Protein AF-A0A8J8GP34-F1 (afdb_monomer)

Solvent-accessible surface area (backbone atoms only — not comparable to full-atom values): 16173 Å² total; per-residue (Å²): 132,83,57,72,67,58,55,50,53,51,52,53,50,53,50,52,52,52,51,52,52,54,48,51,52,52,51,54,62,68,70,48,76,83,76,73,73,74,77,84,69,81,81,50,76,65,55,52,53,48,43,36,65,75,44,50,48,54,51,52,49,52,53,48,53,50,50,50,52,52,51,51,50,49,51,50,50,52,52,49,55,50,51,52,49,57,50,52,53,51,50,52,52,52,50,48,58,50,47,53,52,51,51,51,50,51,51,52,52,51,53,49,49,52,51,51,50,52,49,50,54,49,37,56,72,72,65,63,65,83,82,46,70,68,59,54,52,52,54,50,52,54,50,54,51,49,55,50,50,56,48,54,53,50,54,53,49,52,53,51,50,53,53,51,55,59,57,65,73,49,85,80,76,84,75,78,76,82,73,90,72,79,87,85,75,84,92,76,82,82,74,76,73,80,75,76,56,60,70,60,57,50,49,54,50,41,61,71,59,56,69,79,78,68,80,86,84,73,91,75,92,81,86,79,88,80,88,87,80,82,90,85,88,86,87,75,91,78,92,82,82,89,88,80,89,88,88,80,91,87,88,79,91,83,136

pLDDT: mean 75.99, std 18.65, range [39.28, 98.12]

Mean predicted aligned error: 23.86 Å

Structure (mmCIF, N/CA/C/O backbone):
data_AF-A0A8J8GP34-F1
#
_entry.id   AF-A0A8J8GP34-F1
#
loop_
_atom_site.group_PDB
_atom_site.id
_atom_site.type_symbol
_atom_site.label_atom_id
_atom_site.label_alt_id
_atom_site.label_comp_id
_atom_site.label_asym_id
_atom_site.label_entity_id
_atom_site.label_seq_id
_atom_site.pdbx_PDB_ins_code
_atom_site.Cartn_x
_atom_site.Cartn_y
_atom_site.Cartn_z
_atom_site.occupancy
_atom_site.B_iso_or_equiv
_atom_site.auth_seq_id
_atom_site.auth_comp_id
_atom_site.auth_asym_id
_atom_site.auth_atom_id
_atom_site.pdbx_PDB_model_num
ATOM 1 N N . MET A 1 1 ? 49.103 -50.499 -18.808 1.00 51.78 1 MET A N 1
ATOM 2 C CA . MET A 1 1 ? 48.727 -49.254 -18.115 1.00 51.78 1 MET A CA 1
ATOM 3 C C . MET A 1 1 ? 49.880 -48.313 -18.360 1.00 51.78 1 MET A C 1
ATOM 5 O O . MET A 1 1 ? 50.991 -48.715 -18.046 1.00 51.78 1 MET A O 1
ATOM 9 N N . ALA A 1 2 ? 49.650 -47.213 -19.077 1.00 62.31 2 ALA A N 1
ATOM 10 C CA . ALA A 1 2 ? 50.680 -46.196 -19.268 1.00 62.31 2 ALA A CA 1
ATOM 11 C C . ALA A 1 2 ? 50.924 -45.500 -17.922 1.00 62.31 2 ALA A C 1
ATOM 13 O O . ALA A 1 2 ? 49.990 -45.390 -17.123 1.00 62.31 2 ALA A O 1
ATOM 14 N N . ASP A 1 3 ? 52.171 -45.125 -17.645 1.00 76.56 3 ASP A N 1
ATOM 15 C CA . ASP A 1 3 ? 52.496 -44.385 -16.431 1.00 76.56 3 ASP A CA 1
ATOM 16 C C . ASP A 1 3 ? 51.898 -42.970 -16.522 1.00 76.56 3 ASP A C 1
ATOM 18 O O . ASP A 1 3 ? 51.912 -42.358 -17.594 1.00 76.56 3 ASP A O 1
ATOM 22 N N . PRO A 1 4 ? 51.373 -42.422 -15.414 1.00 75.12 4 PRO A N 1
ATOM 23 C CA . PRO A 1 4 ? 50.721 -41.110 -15.405 1.00 75.12 4 PRO A CA 1
ATOM 24 C C . PRO A 1 4 ? 51.655 -39.972 -15.854 1.00 75.12 4 PRO A C 1
ATOM 26 O O . PRO A 1 4 ? 51.192 -38.951 -16.361 1.00 75.12 4 PRO A O 1
ATOM 29 N N . ASP A 1 5 ? 52.969 -40.161 -15.716 1.00 79.31 5 ASP A N 1
ATOM 30 C CA . ASP A 1 5 ? 53.983 -39.214 -16.182 1.00 79.31 5 ASP A CA 1
ATOM 31 C C . ASP A 1 5 ? 54.100 -39.175 -17.718 1.00 79.31 5 ASP A C 1
ATOM 33 O O . ASP A 1 5 ? 54.333 -38.107 -18.289 1.00 79.31 5 ASP A O 1
ATOM 37 N N . ASP A 1 6 ? 53.877 -40.303 -18.403 1.00 82.12 6 ASP A N 1
ATOM 38 C CA . ASP A 1 6 ? 53.891 -40.372 -19.870 1.00 82.12 6 ASP A CA 1
ATOM 39 C C . ASP A 1 6 ? 52.634 -39.722 -20.468 1.00 82.12 6 ASP A C 1
ATOM 41 O O . ASP A 1 6 ? 52.714 -39.011 -21.472 1.00 82.12 6 ASP A O 1
ATOM 45 N N . GLU A 1 7 ? 51.479 -39.900 -19.820 1.00 80.12 7 GLU A N 1
ATOM 46 C CA . GLU A 1 7 ? 50.227 -39.240 -20.211 1.00 80.12 7 GLU A CA 1
ATOM 47 C C . GLU A 1 7 ? 50.317 -37.714 -20.031 1.00 80.12 7 GLU A C 1
ATOM 49 O O . GLU A 1 7 ? 49.889 -36.955 -20.905 1.00 80.12 7 GLU A O 1
ATOM 54 N N . LEU A 1 8 ? 50.948 -37.246 -18.945 1.00 84.06 8 LEU A N 1
ATOM 55 C CA . LEU A 1 8 ? 51.203 -35.822 -18.721 1.00 84.06 8 LEU A CA 1
ATOM 56 C C . LEU A 1 8 ? 52.187 -35.249 -19.751 1.00 84.06 8 LEU A C 1
ATOM 58 O O . LEU A 1 8 ? 51.973 -34.150 -20.268 1.00 84.06 8 LEU A O 1
ATOM 62 N N . ALA A 1 9 ? 53.255 -35.981 -20.074 1.00 87.31 9 ALA A N 1
ATOM 63 C CA . ALA A 1 9 ? 54.227 -35.553 -21.073 1.00 87.31 9 ALA A CA 1
ATOM 64 C C . ALA A 1 9 ? 53.595 -35.417 -22.468 1.00 87.31 9 ALA A C 1
ATOM 66 O O . ALA A 1 9 ? 53.914 -34.471 -23.196 1.00 87.31 9 ALA A O 1
ATOM 67 N N . GLU A 1 10 ? 52.680 -36.318 -22.829 1.00 88.44 10 GLU A N 1
ATOM 68 C CA . GLU A 1 10 ? 51.966 -36.256 -24.104 1.00 88.44 10 GLU A CA 1
ATOM 69 C C . GLU A 1 10 ? 50.954 -35.100 -24.134 1.00 88.44 10 GLU A C 1
ATOM 71 O O . GLU A 1 10 ? 50.954 -34.313 -25.083 1.00 88.44 10 GLU A O 1
ATOM 76 N N . ALA A 1 11 ? 50.199 -34.891 -23.050 1.00 87.19 11 ALA A N 1
ATOM 77 C CA . ALA A 1 11 ? 49.282 -33.756 -22.925 1.00 87.19 11 ALA A CA 1
ATOM 78 C C . ALA A 1 11 ? 50.005 -32.398 -23.027 1.00 87.19 11 ALA A C 1
ATOM 80 O O . ALA A 1 11 ? 49.520 -31.465 -23.671 1.00 87.19 11 ALA A O 1
ATOM 81 N N . VAL A 1 12 ? 51.202 -32.274 -22.441 1.00 92.94 12 VAL A N 1
ATOM 82 C CA . VAL A 1 12 ? 52.018 -31.049 -22.527 1.00 92.94 12 VAL A CA 1
ATOM 83 C C . VAL A 1 12 ? 52.547 -30.821 -23.946 1.00 92.94 12 VAL A C 1
ATOM 85 O O . VAL A 1 12 ? 52.599 -29.675 -24.410 1.00 92.94 12 VAL A O 1
ATOM 88 N N . ARG A 1 13 ? 52.916 -31.884 -24.670 1.00 91.75 13 ARG A N 1
ATOM 89 C CA . ARG A 1 13 ? 53.334 -31.779 -26.078 1.00 91.75 13 ARG A CA 1
ATOM 90 C C . ARG A 1 13 ? 52.183 -31.348 -26.976 1.00 91.75 13 ARG A C 1
ATOM 92 O O . ARG A 1 13 ? 52.379 -30.476 -27.823 1.00 91.75 13 ARG A O 1
ATOM 99 N N . GLU A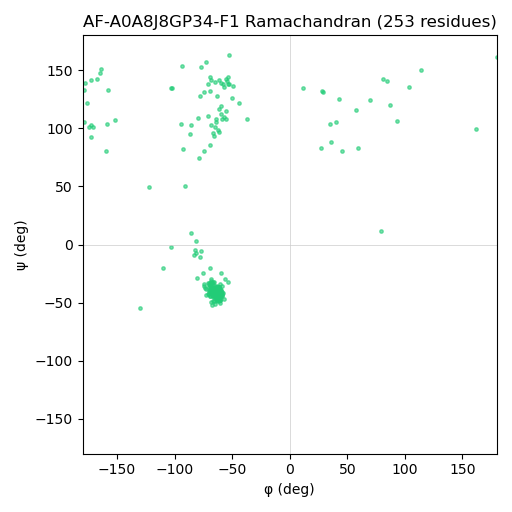 1 14 ? 50.997 -31.907 -26.768 1.00 91.56 14 GLU A N 1
ATOM 100 C CA . GLU A 1 14 ? 49.796 -31.540 -27.516 1.00 91.56 14 GLU A CA 1
ATOM 101 C C . GLU A 1 14 ? 49.381 -30.088 -27.245 1.00 91.56 14 GLU A C 1
ATOM 103 O O . GLU A 1 14 ? 49.118 -29.327 -28.181 1.00 91.56 14 GLU A O 1
ATOM 108 N N . LEU A 1 15 ? 49.448 -29.644 -25.987 1.00 93.00 15 LEU A N 1
ATOM 109 C CA . LEU A 1 15 ? 49.195 -28.250 -25.628 1.00 93.00 15 LEU A CA 1
ATOM 110 C C . LEU A 1 15 ? 50.213 -27.298 -26.269 1.00 93.00 15 LEU A C 1
ATOM 112 O O . LEU A 1 15 ? 49.835 -26.268 -26.822 1.00 93.00 15 LEU A O 1
ATOM 116 N N . THR A 1 16 ? 51.501 -27.650 -26.244 1.00 93.69 16 THR A N 1
ATOM 117 C CA . THR A 1 16 ? 52.560 -26.831 -26.858 1.00 93.69 16 THR A CA 1
ATOM 118 C C . THR A 1 16 ? 52.355 -26.713 -28.368 1.00 93.69 16 THR A C 1
ATOM 120 O O . THR A 1 16 ? 52.484 -25.624 -28.926 1.00 93.69 16 THR A O 1
ATOM 123 N N . ARG A 1 17 ? 51.971 -27.813 -29.030 1.00 94.69 17 ARG A N 1
ATOM 124 C CA . ARG A 1 17 ? 51.639 -27.818 -30.458 1.00 94.69 17 ARG A CA 1
ATOM 125 C C . ARG A 1 17 ? 50.445 -26.915 -30.766 1.00 94.69 17 ARG A C 1
ATOM 127 O O . ARG A 1 17 ? 50.515 -26.126 -31.702 1.00 94.69 17 ARG A O 1
ATOM 134 N N . THR A 1 18 ? 49.399 -26.995 -29.950 1.00 93.50 18 THR A N 1
ATOM 135 C CA . THR A 1 18 ? 48.184 -26.183 -30.103 1.00 93.50 18 THR A CA 1
ATOM 136 C C . THR A 1 18 ? 48.475 -24.694 -29.901 1.00 93.50 18 THR A C 1
ATOM 138 O O . THR A 1 18 ? 47.994 -23.853 -30.655 1.00 93.50 18 THR A O 1
ATOM 141 N N . ILE A 1 19 ? 49.310 -24.343 -28.918 1.00 94.50 19 ILE A N 1
ATOM 142 C CA . ILE A 1 19 ? 49.710 -22.950 -28.675 1.00 94.50 19 ILE A CA 1
ATOM 143 C C . ILE A 1 19 ? 50.528 -22.398 -29.846 1.00 94.50 19 ILE A C 1
ATOM 145 O O . ILE A 1 19 ? 50.313 -21.254 -30.246 1.00 94.50 19 ILE A O 1
ATOM 149 N N . GLU A 1 20 ? 51.442 -23.186 -30.416 1.00 91.69 20 GLU A N 1
ATOM 150 C CA . GLU A 1 20 ? 52.248 -22.742 -31.558 1.00 91.69 20 GLU A CA 1
ATOM 151 C C . GLU A 1 20 ? 51.393 -22.567 -32.825 1.00 91.69 20 GLU A C 1
ATOM 153 O O . GLU A 1 20 ? 51.581 -21.608 -33.576 1.00 91.69 20 GLU A O 1
ATOM 158 N N . GLU A 1 21 ? 50.394 -23.431 -33.024 1.00 92.31 21 GLU A N 1
ATOM 159 C CA . GLU A 1 21 ? 49.407 -23.308 -34.101 1.00 92.31 21 GLU A CA 1
ATOM 160 C C . GLU A 1 21 ? 48.562 -22.034 -33.950 1.00 92.31 21 GLU A C 1
ATOM 162 O O . GLU A 1 21 ? 48.506 -21.220 -34.875 1.00 92.31 21 GLU A O 1
ATOM 167 N N . LEU A 1 22 ? 48.021 -21.780 -32.754 1.00 91.62 22 LEU A N 1
ATOM 168 C CA . LEU A 1 22 ? 47.266 -20.559 -32.454 1.00 91.62 22 LEU A CA 1
ATOM 169 C C . LEU A 1 22 ? 48.127 -19.294 -32.571 1.00 91.62 22 LEU A C 1
ATOM 171 O O . LEU A 1 22 ? 47.653 -18.250 -33.023 1.00 91.62 22 LEU A O 1
ATOM 175 N N . ARG A 1 23 ? 49.408 -19.359 -32.190 1.00 86.69 23 ARG A N 1
ATOM 176 C CA . ARG A 1 23 ? 50.343 -18.236 -32.329 1.00 86.69 23 ARG A CA 1
ATOM 177 C C . ARG A 1 23 ? 50.653 -17.945 -33.795 1.00 86.69 23 ARG A C 1
ATOM 179 O O . ARG A 1 23 ? 50.670 -16.775 -34.180 1.00 86.69 23 ARG A O 1
ATOM 186 N N . SER A 1 24 ? 50.861 -18.984 -34.601 1.00 86.44 24 SER A N 1
ATOM 187 C CA . SER A 1 24 ? 51.052 -18.872 -36.050 1.00 86.44 24 SER A CA 1
ATOM 188 C C . SER A 1 24 ? 49.817 -18.266 -36.724 1.00 86.44 24 SER A C 1
ATOM 190 O O . SER A 1 24 ? 49.931 -17.333 -37.523 1.00 86.44 24 SER A O 1
ATOM 192 N N . GLU A 1 25 ? 48.621 -18.707 -36.334 1.00 84.94 25 GLU A N 1
ATOM 193 C CA . GLU A 1 25 ? 47.358 -18.174 -36.841 1.00 84.94 25 GLU A CA 1
ATOM 194 C C . GLU A 1 25 ? 47.151 -16.703 -36.433 1.00 84.94 25 GLU A C 1
ATOM 196 O O . GLU A 1 25 ? 46.792 -15.856 -37.263 1.00 84.94 25 GLU A O 1
ATOM 201 N N . LEU A 1 26 ? 47.489 -16.349 -35.191 1.00 82.88 26 LEU A N 1
ATOM 202 C CA . LEU A 1 26 ? 47.431 -14.971 -34.704 1.00 82.88 26 LEU A CA 1
ATOM 203 C C . LEU A 1 26 ? 48.434 -14.059 -35.429 1.00 82.88 26 LEU A C 1
ATOM 205 O O . LEU A 1 26 ? 48.105 -12.925 -35.791 1.00 82.88 26 LEU A O 1
ATOM 209 N N . GLU A 1 27 ? 49.654 -14.537 -35.678 1.00 79.44 27 GLU A N 1
ATOM 210 C CA . GLU A 1 27 ? 50.668 -13.782 -36.415 1.00 79.44 27 GLU A CA 1
ATOM 211 C C . GLU A 1 27 ? 50.295 -13.633 -37.899 1.00 79.44 27 GLU A C 1
ATOM 213 O O . GLU A 1 27 ? 50.495 -12.563 -38.481 1.00 79.44 27 GLU A O 1
ATOM 218 N N . SER A 1 28 ? 49.658 -14.647 -38.492 1.00 73.19 28 SER A N 1
ATOM 219 C CA . SER A 1 28 ? 49.113 -14.583 -39.854 1.00 73.19 28 SER A CA 1
ATOM 220 C C . SER A 1 28 ? 47.992 -13.542 -39.979 1.00 73.19 28 SER A C 1
ATOM 222 O O . SER A 1 28 ? 47.965 -12.763 -40.935 1.00 73.19 28 SER A O 1
ATOM 224 N N . THR A 1 29 ? 47.139 -13.433 -38.956 1.00 65.94 29 THR A N 1
ATOM 225 C CA . THR A 1 29 ? 46.081 -12.418 -38.868 1.00 65.94 29 THR A CA 1
ATOM 226 C C . THR A 1 29 ? 46.672 -11.013 -38.746 1.00 65.94 29 THR A C 1
ATOM 228 O O . THR A 1 29 ? 46.174 -10.070 -39.361 1.00 65.94 29 THR A O 1
ATOM 231 N N . ARG A 1 30 ? 47.787 -10.869 -38.016 1.00 64.69 30 ARG A N 1
ATOM 232 C CA . ARG A 1 30 ? 48.488 -9.592 -37.813 1.00 64.69 30 ARG A CA 1
ATOM 233 C C . ARG A 1 30 ? 49.292 -9.130 -39.041 1.00 64.69 30 ARG A C 1
ATOM 235 O O . ARG A 1 30 ? 49.513 -7.933 -39.192 1.00 64.69 30 ARG A O 1
ATOM 242 N N . ARG A 1 31 ? 49.707 -10.047 -39.929 1.00 62.62 31 ARG A N 1
ATOM 243 C CA . ARG A 1 31 ? 50.400 -9.742 -41.203 1.00 62.62 31 ARG A CA 1
ATOM 244 C C . ARG A 1 31 ? 49.456 -9.357 -42.349 1.00 62.62 31 ARG A C 1
ATOM 246 O O . ARG A 1 31 ? 49.930 -8.974 -43.420 1.00 62.62 31 ARG A O 1
ATOM 253 N N . ARG A 1 32 ? 48.135 -9.427 -42.153 1.00 62.09 32 ARG A N 1
ATOM 254 C CA . ARG A 1 32 ? 47.163 -8.903 -43.122 1.00 62.09 32 ARG A CA 1
ATOM 255 C C . ARG A 1 32 ? 47.260 -7.368 -43.126 1.00 62.09 32 ARG A C 1
ATOM 257 O O . ARG A 1 32 ? 47.280 -6.778 -42.046 1.00 62.09 32 ARG A O 1
ATOM 264 N N . PRO A 1 33 ? 47.343 -6.700 -44.293 1.00 66.00 33 PRO A N 1
ATOM 265 C CA . PRO A 1 33 ? 47.384 -5.240 -44.340 1.00 66.00 33 PRO A CA 1
ATOM 266 C C . PRO A 1 33 ? 46.176 -4.674 -43.581 1.00 66.00 33 PRO A C 1
ATOM 268 O O . PRO A 1 33 ? 45.092 -5.260 -43.686 1.00 66.00 33 PRO A O 1
ATOM 271 N N . PRO A 1 34 ? 46.326 -3.572 -42.817 1.00 60.69 34 PRO A N 1
ATOM 272 C CA . PRO A 1 34 ? 45.203 -2.978 -42.112 1.00 60.69 34 PRO A CA 1
ATOM 273 C C . PRO A 1 34 ? 44.158 -2.599 -43.157 1.00 60.69 34 PRO A C 1
ATOM 275 O O . PRO A 1 34 ? 44.358 -1.684 -43.958 1.00 60.69 34 PRO A O 1
ATOM 278 N N . PHE A 1 35 ? 43.058 -3.350 -43.181 1.00 61.50 35 PHE A N 1
ATOM 279 C CA . PHE A 1 35 ? 41.861 -2.987 -43.917 1.00 61.50 35 PHE A CA 1
ATOM 280 C C . PHE A 1 35 ? 41.414 -1.670 -43.298 1.00 61.50 35 PHE A C 1
ATOM 282 O O . PHE A 1 35 ? 40.832 -1.649 -42.217 1.00 61.50 35 PHE A O 1
ATOM 289 N N . ARG A 1 36 ? 41.795 -0.555 -43.922 1.00 65.88 36 ARG A N 1
ATOM 290 C CA . ARG A 1 36 ? 41.334 0.764 -43.513 1.00 65.88 36 ARG A CA 1
ATOM 291 C C . ARG A 1 36 ? 39.814 0.701 -43.662 1.00 65.88 36 ARG A C 1
ATOM 293 O O . ARG A 1 36 ? 39.363 0.515 -44.798 1.00 65.88 36 ARG A O 1
ATOM 300 N N . PRO A 1 37 ? 39.028 0.754 -42.571 1.00 68.50 37 PRO A N 1
ATOM 301 C CA . PRO A 1 37 ? 37.586 0.738 -42.718 1.00 68.50 37 PRO A CA 1
ATOM 302 C C . PRO A 1 37 ? 37.226 1.921 -43.623 1.00 68.50 37 PRO A C 1
ATOM 304 O O . PRO A 1 37 ? 37.838 2.992 -43.494 1.00 68.50 37 PRO A O 1
ATOM 307 N N . PRO A 1 38 ? 36.328 1.732 -44.603 1.00 69.75 38 PRO A N 1
ATOM 308 C CA . PRO A 1 38 ? 35.864 2.855 -45.396 1.00 69.75 38 PRO A CA 1
ATOM 309 C C . PRO A 1 38 ? 35.361 3.931 -44.430 1.00 69.75 38 PRO A C 1
ATOM 311 O O . PRO A 1 38 ? 34.720 3.608 -43.429 1.00 69.75 38 PRO A O 1
ATOM 314 N N . ALA A 1 39 ? 35.691 5.197 -44.705 1.00 74.38 39 ALA A N 1
ATOM 315 C CA . ALA A 1 39 ? 35.144 6.311 -43.938 1.00 74.38 39 ALA A CA 1
ATOM 316 C C . ALA A 1 39 ? 33.617 6.135 -43.843 1.00 74.38 39 ALA A C 1
ATOM 318 O O . ALA A 1 39 ? 33.017 5.746 -44.856 1.00 74.38 39 ALA A O 1
ATOM 319 N N . PRO A 1 40 ? 33.006 6.351 -42.661 1.00 75.88 40 PRO A N 1
ATOM 320 C CA . PRO A 1 40 ? 31.580 6.135 -42.481 1.00 75.88 40 PRO A CA 1
ATOM 321 C C . PRO A 1 40 ? 30.849 6.961 -43.532 1.00 75.88 40 PRO A C 1
ATOM 323 O O . PRO A 1 40 ? 30.977 8.186 -43.591 1.00 75.88 40 PRO A O 1
ATOM 326 N N . ARG A 1 41 ? 30.167 6.265 -44.441 1.00 79.25 41 ARG A N 1
ATOM 327 C CA . ARG A 1 41 ? 29.343 6.931 -45.441 1.00 79.25 41 ARG A CA 1
ATOM 328 C C . ARG A 1 41 ? 28.134 7.493 -44.700 1.00 79.25 41 ARG A C 1
ATOM 330 O O . ARG A 1 41 ? 27.612 6.801 -43.825 1.00 79.25 41 ARG A O 1
ATOM 337 N N . PRO A 1 42 ? 27.701 8.722 -45.013 1.00 81.38 42 PRO A N 1
ATOM 338 C CA . PRO A 1 42 ? 26.464 9.229 -44.449 1.00 81.38 42 PRO A CA 1
ATOM 339 C C . PRO A 1 42 ? 25.318 8.277 -44.832 1.00 81.38 42 PRO A C 1
ATOM 341 O O . PRO A 1 42 ? 25.302 7.796 -45.973 1.00 81.38 42 PRO A O 1
ATOM 344 N N . PRO A 1 43 ? 24.399 7.978 -43.898 1.00 80.50 43 PRO A N 1
ATOM 345 C CA . PRO A 1 43 ? 23.311 7.044 -44.143 1.00 80.50 43 PRO A CA 1
ATOM 346 C C . PRO A 1 43 ? 22.424 7.550 -45.278 1.00 80.50 43 PRO A C 1
ATOM 348 O O . PRO A 1 43 ? 22.155 8.747 -45.413 1.00 80.50 43 PRO A O 1
ATOM 351 N N . THR A 1 44 ? 21.968 6.628 -46.116 1.00 89.81 44 THR A N 1
ATOM 352 C CA . THR A 1 44 ? 21.022 6.948 -47.181 1.00 89.81 44 THR A CA 1
ATOM 353 C C . THR A 1 44 ? 19.610 7.115 -46.604 1.00 89.81 44 THR A C 1
ATOM 355 O O . THR A 1 44 ? 19.269 6.480 -45.606 1.00 89.81 44 THR A O 1
ATOM 358 N N . PRO A 1 45 ? 18.723 7.907 -47.235 1.00 87.00 45 PRO A N 1
ATOM 359 C CA . PRO A 1 45 ? 17.345 8.071 -46.759 1.00 87.00 45 PRO A CA 1
ATOM 360 C C . PRO A 1 45 ? 16.573 6.749 -46.617 1.00 87.00 45 PRO A C 1
ATOM 362 O O . PRO A 1 45 ? 15.707 6.626 -45.758 1.00 87.00 45 PRO A O 1
ATOM 365 N N . ARG A 1 46 ? 16.903 5.738 -47.437 1.00 86.12 46 ARG A N 1
ATOM 366 C CA . ARG A 1 46 ? 16.319 4.391 -47.331 1.00 86.12 46 ARG A CA 1
ATOM 367 C C . ARG A 1 46 ? 16.794 3.637 -46.092 1.00 86.12 46 ARG A C 1
ATOM 369 O O . ARG A 1 46 ? 15.994 2.924 -45.505 1.00 86.12 46 ARG A O 1
ATOM 376 N N . GLU A 1 47 ? 18.050 3.808 -45.690 1.00 86.19 47 GLU A N 1
ATOM 377 C CA . GLU A 1 47 ? 18.586 3.207 -44.461 1.00 86.19 47 GLU A CA 1
ATOM 378 C C . GLU A 1 47 ? 17.973 3.852 -43.213 1.00 86.19 47 GLU A C 1
ATOM 380 O O . GLU A 1 47 ? 17.726 3.154 -42.238 1.00 86.19 47 GLU A O 1
ATOM 385 N N . LEU A 1 48 ? 17.649 5.151 -43.252 1.00 86.94 48 LEU A N 1
ATOM 386 C CA . LEU A 1 48 ? 16.911 5.810 -42.167 1.00 86.94 48 LEU A CA 1
ATOM 387 C C . LEU A 1 48 ? 15.481 5.279 -42.039 1.00 86.94 48 LEU A C 1
ATOM 389 O O . LEU A 1 48 ? 15.040 5.008 -40.928 1.00 86.94 48 LEU A O 1
ATOM 393 N N . LEU A 1 49 ? 14.777 5.092 -43.162 1.00 87.12 49 LEU A N 1
ATOM 394 C CA . LEU A 1 49 ? 13.434 4.502 -43.153 1.00 87.12 49 LEU A CA 1
ATOM 395 C C . LEU A 1 49 ? 13.452 3.051 -42.657 1.00 87.12 49 LEU A C 1
ATOM 397 O O . LEU A 1 49 ? 12.614 2.681 -41.838 1.00 87.12 49 LEU A O 1
ATOM 401 N N . ALA A 1 50 ? 14.431 2.258 -43.100 1.00 88.56 50 ALA A N 1
ATOM 402 C CA . ALA A 1 50 ? 14.626 0.899 -42.603 1.00 88.56 50 ALA A CA 1
ATOM 403 C C . ALA A 1 50 ? 14.925 0.895 -41.096 1.00 88.56 50 ALA A C 1
ATOM 405 O O . ALA A 1 50 ? 14.296 0.154 -40.357 1.00 88.56 50 ALA A O 1
ATOM 406 N N . PHE A 1 51 ? 15.795 1.785 -40.608 1.00 89.94 51 PHE A N 1
ATOM 407 C CA . PHE A 1 51 ? 16.082 1.911 -39.177 1.00 89.94 51 PHE A CA 1
ATOM 408 C C . PHE A 1 51 ? 14.852 2.327 -38.360 1.00 89.94 51 PHE A C 1
ATOM 410 O O . PHE A 1 51 ? 14.645 1.831 -37.253 1.00 89.94 51 PHE A O 1
ATOM 417 N N . THR A 1 52 ? 14.021 3.237 -38.878 1.00 92.88 52 THR A N 1
ATOM 418 C CA . THR A 1 52 ? 12.793 3.610 -38.173 1.00 92.88 52 THR A CA 1
ATOM 419 C C . THR A 1 52 ? 11.813 2.452 -38.084 1.00 92.88 52 THR A C 1
ATOM 421 O O . THR A 1 52 ? 11.218 2.271 -37.031 1.00 92.88 52 THR A O 1
ATOM 424 N N . ASP A 1 53 ? 11.685 1.657 -39.141 1.00 93.94 53 ASP A N 1
ATOM 425 C CA . ASP A 1 53 ? 10.781 0.507 -39.181 1.00 93.94 53 ASP A CA 1
ATOM 426 C C . ASP A 1 53 ? 11.295 -0.660 -38.319 1.00 93.94 53 ASP A C 1
ATOM 428 O O . ASP A 1 53 ? 10.556 -1.233 -37.524 1.00 93.94 53 ASP A O 1
ATOM 432 N N . GLU A 1 54 ? 12.593 -0.960 -38.400 1.00 93.81 54 GLU A N 1
ATOM 433 C CA . GLU A 1 54 ? 13.213 -2.094 -37.706 1.00 93.81 54 GLU A CA 1
ATOM 434 C C . GLU A 1 54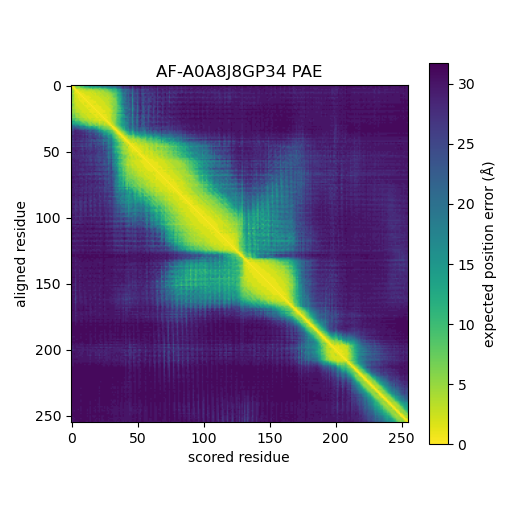 ? 13.529 -1.810 -36.231 1.00 93.81 54 GLU A C 1
ATOM 436 O O . GLU A 1 54 ? 13.555 -2.738 -35.422 1.00 93.81 54 GLU A O 1
ATOM 441 N N . VAL A 1 55 ? 13.794 -0.550 -35.861 1.00 95.50 55 VAL A N 1
ATOM 442 C CA . VAL A 1 55 ? 14.327 -0.207 -34.531 1.00 95.50 55 VAL A CA 1
ATOM 443 C C . VAL A 1 55 ? 13.542 0.906 -33.850 1.00 95.50 55 VAL A C 1
ATOM 445 O O . VAL A 1 55 ? 13.086 0.715 -32.723 1.00 95.50 55 VAL A O 1
ATOM 448 N N . ALA A 1 56 ? 13.375 2.069 -34.489 1.00 94.56 56 ALA A N 1
ATOM 449 C CA . ALA A 1 56 ? 12.836 3.238 -33.785 1.00 94.56 56 ALA A CA 1
ATOM 450 C C . ALA A 1 56 ? 11.351 3.082 -33.422 1.00 94.56 56 ALA A C 1
ATOM 452 O O . ALA A 1 56 ? 10.965 3.378 -32.293 1.00 94.56 56 ALA A O 1
ATOM 453 N N . ILE A 1 57 ? 10.528 2.594 -34.353 1.00 96.12 57 ILE A N 1
ATOM 454 C CA . ILE A 1 57 ? 9.099 2.355 -34.135 1.00 96.12 57 ILE A CA 1
ATOM 455 C C . ILE A 1 57 ? 8.901 1.250 -33.085 1.00 96.12 57 ILE A C 1
ATOM 457 O O . ILE A 1 57 ? 8.210 1.521 -32.103 1.00 96.12 57 ILE A O 1
ATOM 461 N N . PRO A 1 58 ? 9.536 0.060 -33.182 1.00 95.44 58 PRO A N 1
ATOM 462 C CA . PRO A 1 58 ? 9.429 -0.957 -32.135 1.00 95.44 58 PRO A CA 1
ATOM 463 C C . PRO A 1 58 ? 9.881 -0.470 -30.754 1.00 95.44 58 PRO A C 1
ATOM 465 O O . PRO A 1 58 ? 9.208 -0.741 -29.761 1.00 95.44 58 PRO A O 1
ATOM 468 N N . ALA A 1 59 ? 10.980 0.286 -30.671 1.00 96.25 59 ALA A N 1
ATOM 469 C CA . ALA A 1 59 ? 11.450 0.844 -29.405 1.00 96.25 59 ALA A CA 1
ATOM 470 C C . ALA A 1 59 ? 10.459 1.861 -28.818 1.00 96.25 59 ALA A C 1
ATOM 472 O O . ALA A 1 59 ? 10.196 1.839 -27.616 1.00 96.25 59 ALA A O 1
ATOM 473 N N . ALA A 1 60 ? 9.875 2.721 -29.658 1.00 96.38 60 ALA A N 1
ATOM 474 C CA . ALA A 1 60 ? 8.849 3.667 -29.233 1.00 96.38 60 ALA A CA 1
ATOM 475 C C . ALA A 1 60 ? 7.582 2.950 -28.741 1.00 96.38 60 ALA A C 1
ATOM 477 O O . ALA A 1 60 ? 7.040 3.321 -27.702 1.00 96.38 60 ALA A O 1
ATOM 478 N N . ILE A 1 61 ? 7.143 1.891 -29.430 1.00 96.62 61 ILE A N 1
ATOM 479 C CA . ILE A 1 61 ? 6.016 1.058 -28.986 1.00 96.62 61 ILE A CA 1
ATOM 480 C C . ILE A 1 61 ? 6.332 0.415 -27.632 1.00 96.62 61 ILE A C 1
ATOM 482 O O . ILE A 1 61 ? 5.523 0.514 -26.716 1.00 96.62 61 ILE A O 1
ATOM 486 N N . ALA A 1 62 ? 7.520 -0.170 -27.460 1.00 97.06 62 ALA A N 1
ATOM 487 C CA . ALA A 1 62 ? 7.921 -0.782 -26.194 1.00 97.06 62 ALA A CA 1
ATOM 488 C C . ALA A 1 62 ? 7.967 0.231 -25.034 1.00 97.06 62 ALA A C 1
ATOM 490 O O . ALA A 1 62 ? 7.553 -0.080 -23.913 1.00 97.06 62 ALA A O 1
ATOM 491 N N . ALA A 1 63 ? 8.435 1.456 -25.296 1.00 96.69 63 ALA A N 1
ATOM 492 C CA . ALA A 1 63 ? 8.409 2.538 -24.318 1.00 96.69 63 ALA A CA 1
ATOM 493 C C . ALA A 1 63 ? 6.967 2.894 -23.921 1.00 96.69 63 ALA A C 1
ATOM 495 O O . ALA A 1 63 ? 6.661 2.962 -22.733 1.00 96.69 63 ALA A O 1
ATOM 496 N N . LEU A 1 64 ? 6.067 3.034 -24.899 1.00 97.38 64 LEU A N 1
ATOM 497 C CA . LEU A 1 64 ? 4.652 3.318 -24.655 1.00 97.38 64 LEU A CA 1
ATOM 498 C C . LEU A 1 64 ? 3.946 2.181 -23.906 1.00 97.38 64 LEU A C 1
ATOM 500 O O . LEU A 1 64 ? 3.216 2.450 -22.958 1.00 97.38 64 LEU A O 1
ATOM 504 N N . GLU A 1 65 ? 4.183 0.918 -24.263 1.00 97.19 65 GLU A N 1
ATOM 505 C CA . GLU A 1 65 ? 3.639 -0.237 -23.533 1.00 97.19 65 GLU A CA 1
ATOM 506 C C . GLU A 1 65 ? 4.113 -0.259 -22.079 1.00 97.19 65 GLU A C 1
ATOM 508 O O . GLU A 1 65 ? 3.345 -0.573 -21.169 1.00 97.19 65 GLU A O 1
ATOM 513 N N . THR A 1 66 ? 5.372 0.110 -21.847 1.00 97.88 66 THR A N 1
ATOM 514 C CA . THR A 1 66 ? 5.923 0.237 -20.496 1.00 97.88 66 THR A CA 1
ATOM 515 C C . THR A 1 66 ? 5.227 1.358 -19.729 1.00 97.88 66 THR A C 1
ATOM 517 O O . THR A 1 66 ? 4.848 1.155 -18.576 1.00 97.88 66 THR A O 1
ATOM 520 N N . SER A 1 67 ? 4.991 2.509 -20.366 1.00 95.94 67 SER A N 1
ATOM 521 C CA . SER A 1 67 ? 4.218 3.602 -19.769 1.00 95.94 67 SER A CA 1
ATOM 522 C C . SER A 1 67 ? 2.791 3.168 -19.433 1.00 95.94 67 SER A C 1
ATOM 524 O O . SER A 1 67 ? 2.336 3.411 -18.320 1.00 95.94 67 SER A O 1
ATOM 526 N N . VAL A 1 68 ? 2.102 2.470 -20.340 1.00 98.12 68 VAL A N 1
ATOM 527 C CA . VAL A 1 68 ? 0.746 1.956 -20.088 1.00 98.12 68 VAL A CA 1
ATOM 528 C C . VAL A 1 68 ? 0.745 0.990 -18.906 1.00 98.12 68 VAL A C 1
ATOM 530 O O . VAL A 1 68 ? -0.044 1.175 -17.986 1.00 98.12 68 VAL A O 1
ATOM 533 N N . ARG A 1 69 ? 1.674 0.028 -18.850 1.00 95.56 69 ARG A N 1
ATOM 534 C CA . ARG A 1 69 ? 1.785 -0.899 -17.709 1.00 95.56 69 ARG A CA 1
ATOM 535 C C . ARG A 1 69 ? 2.086 -0.184 -16.393 1.00 95.56 69 ARG A C 1
ATOM 537 O O . ARG A 1 69 ? 1.582 -0.595 -15.350 1.00 95.56 69 ARG A O 1
ATOM 544 N N . ALA A 1 70 ? 2.891 0.877 -16.425 1.00 96.50 70 ALA A N 1
ATOM 545 C CA . ALA A 1 70 ? 3.148 1.700 -15.247 1.00 96.50 70 ALA A CA 1
ATOM 546 C C . ALA A 1 70 ? 1.867 2.410 -14.773 1.00 96.50 70 ALA A C 1
ATOM 548 O O . ALA A 1 70 ? 1.559 2.383 -13.581 1.00 96.50 70 ALA A O 1
ATOM 549 N N . LEU A 1 71 ? 1.083 2.972 -15.701 1.00 97.62 71 LEU A N 1
ATOM 550 C CA . LEU A 1 71 ? -0.208 3.596 -15.399 1.00 97.62 71 LEU A CA 1
ATOM 551 C C . LEU A 1 71 ? -1.240 2.579 -14.887 1.00 97.62 71 LEU A C 1
ATOM 553 O O . LEU A 1 71 ? -1.951 2.869 -13.931 1.00 97.62 71 LEU A O 1
ATOM 557 N N . GLU A 1 72 ? -1.301 1.377 -15.459 1.00 96.69 72 GLU A N 1
ATOM 558 C CA . GLU A 1 72 ? -2.166 0.291 -14.976 1.00 96.69 72 GLU A CA 1
ATOM 559 C C . GLU A 1 72 ? -1.769 -0.165 -13.566 1.00 96.69 72 GLU A C 1
ATOM 561 O O . GLU A 1 72 ? -2.626 -0.387 -12.707 1.00 96.69 72 GLU A O 1
ATOM 566 N N . GLY A 1 73 ? -0.464 -0.264 -13.295 1.00 96.69 73 GLY A N 1
ATOM 567 C CA . GLY A 1 73 ? 0.060 -0.535 -11.958 1.00 96.69 73 GLY A CA 1
ATOM 568 C C . GLY A 1 73 ? -0.358 0.542 -10.958 1.00 96.69 73 GLY A C 1
ATOM 569 O O . GLY A 1 73 ? -0.841 0.224 -9.869 1.00 96.69 73 GLY A O 1
ATOM 570 N N . PHE A 1 74 ? -0.261 1.811 -11.354 1.00 94.75 74 PHE A N 1
ATOM 571 C CA . PHE A 1 74 ? -0.713 2.938 -10.544 1.00 94.75 74 PHE A CA 1
ATOM 572 C C . PHE A 1 74 ? -2.231 2.917 -10.309 1.00 94.75 74 PHE A C 1
ATOM 574 O O . PHE A 1 74 ? -2.685 3.095 -9.179 1.00 94.75 74 PHE A O 1
ATOM 581 N N . GLN A 1 75 ? -3.029 2.610 -11.335 1.00 95.44 75 GLN A N 1
ATOM 582 C CA . GLN A 1 75 ? -4.477 2.449 -11.200 1.00 95.44 75 GLN A CA 1
ATOM 583 C C . GLN A 1 75 ? -4.823 1.329 -10.213 1.00 95.44 75 GLN A C 1
ATOM 585 O O . GLN A 1 75 ? -5.711 1.490 -9.374 1.00 95.44 75 GLN A O 1
ATOM 590 N N . ARG A 1 76 ? -4.104 0.205 -10.273 1.00 93.75 76 ARG A N 1
ATOM 591 C CA . ARG A 1 76 ? -4.289 -0.908 -9.340 1.00 93.75 76 ARG A CA 1
ATOM 592 C C . ARG A 1 76 ? -3.907 -0.526 -7.910 1.00 93.75 76 ARG A C 1
ATOM 594 O O . ARG A 1 76 ? -4.607 -0.921 -6.980 1.00 93.75 76 ARG A O 1
ATOM 601 N N . ALA A 1 77 ? -2.856 0.272 -7.730 1.00 94.94 77 ALA A N 1
ATOM 602 C CA . ALA A 1 77 ? -2.473 0.811 -6.427 1.00 94.94 77 ALA A CA 1
ATOM 603 C C . ALA A 1 77 ? -3.545 1.763 -5.862 1.00 94.94 77 ALA A C 1
ATOM 605 O O . ALA A 1 77 ? -3.945 1.617 -4.709 1.00 94.94 77 ALA A O 1
ATOM 606 N N . LEU A 1 78 ? -4.090 2.671 -6.681 1.00 94.62 78 LEU A N 1
ATOM 607 C CA . LEU A 1 78 ? -5.204 3.543 -6.285 1.00 94.62 78 LEU A CA 1
ATOM 608 C C . LEU A 1 78 ? -6.468 2.750 -5.929 1.00 94.62 78 LEU A C 1
ATOM 610 O O . LEU A 1 78 ? -7.160 3.079 -4.965 1.00 94.62 78 LEU A O 1
ATOM 614 N N . GLN A 1 79 ? -6.773 1.692 -6.684 1.00 93.56 79 GLN A N 1
ATOM 615 C CA . GLN A 1 79 ? -7.905 0.816 -6.388 1.00 93.56 79 GLN A CA 1
ATOM 616 C C . GLN A 1 79 ? -7.718 0.084 -5.052 1.00 93.56 79 GLN A C 1
ATOM 618 O O . GLN A 1 79 ? -8.673 -0.037 -4.282 1.00 93.56 79 GLN A O 1
ATOM 623 N N . LEU A 1 80 ? -6.494 -0.358 -4.749 1.00 94.62 80 LEU A N 1
ATOM 624 C CA . LEU A 1 80 ? -6.163 -0.968 -3.465 1.00 94.62 80 LEU A CA 1
ATOM 625 C C . LEU A 1 80 ? -6.311 0.036 -2.314 1.00 94.62 80 LEU A C 1
ATOM 627 O O . LEU A 1 80 ? -6.968 -0.282 -1.328 1.00 94.62 80 LEU A O 1
ATOM 631 N N . ALA A 1 81 ? -5.800 1.259 -2.474 1.00 92.62 81 ALA A N 1
ATOM 632 C CA . ALA A 1 81 ? -5.934 2.320 -1.475 1.00 92.62 81 ALA A CA 1
ATOM 633 C C . ALA A 1 81 ? -7.406 2.690 -1.205 1.00 92.62 81 ALA A C 1
ATOM 635 O O . ALA A 1 81 ? -7.805 2.880 -0.056 1.00 92.62 81 ALA A O 1
ATOM 636 N N . ARG A 1 82 ? -8.247 2.740 -2.250 1.00 89.75 82 ARG A N 1
ATOM 637 C CA . ARG A 1 82 ? -9.697 2.946 -2.089 1.00 89.75 82 ARG A CA 1
ATOM 638 C C . ARG A 1 82 ? -10.347 1.783 -1.337 1.00 89.75 82 ARG A C 1
ATOM 640 O O . ARG A 1 82 ? -11.110 2.020 -0.410 1.00 89.75 82 ARG A O 1
ATOM 647 N N . THR A 1 83 ? -9.991 0.547 -1.685 1.00 91.88 83 THR A N 1
ATOM 648 C CA . THR A 1 83 ? -10.508 -0.651 -1.005 1.00 91.88 83 THR A CA 1
ATOM 649 C C . THR A 1 83 ? -10.113 -0.673 0.473 1.00 91.88 83 THR A C 1
ATOM 651 O O . THR A 1 83 ? -10.937 -1.000 1.320 1.00 91.88 83 THR A O 1
ATOM 654 N N . GLU A 1 84 ? -8.876 -0.296 0.808 1.00 91.12 84 GLU A N 1
ATOM 655 C CA . GLU A 1 84 ? -8.422 -0.185 2.199 1.00 91.12 84 GLU A CA 1
ATOM 656 C C . GLU A 1 84 ? -9.246 0.848 2.974 1.00 91.12 84 GLU A C 1
ATOM 658 O O . GLU A 1 84 ? -9.680 0.574 4.093 1.00 91.12 84 GLU A O 1
ATOM 663 N N . ARG A 1 85 ? -9.509 2.012 2.368 1.00 84.75 85 ARG A N 1
ATOM 664 C CA . ARG A 1 85 ? -10.351 3.048 2.973 1.00 84.75 85 ARG A CA 1
ATOM 665 C C . ARG A 1 85 ? -11.771 2.545 3.228 1.00 84.75 85 ARG A C 1
ATOM 667 O O . ARG A 1 85 ? -12.245 2.660 4.352 1.00 84.75 85 ARG A O 1
ATOM 674 N N . ASP A 1 86 ? -12.394 1.900 2.244 1.00 89.00 86 ASP A N 1
ATOM 675 C CA . ASP A 1 86 ? -13.739 1.326 2.387 1.00 89.00 86 ASP A CA 1
ATOM 676 C C . ASP A 1 86 ? -13.791 0.245 3.483 1.00 89.00 86 ASP A C 1
ATOM 678 O O . ASP A 1 86 ? -14.784 0.107 4.203 1.00 89.00 86 ASP A O 1
ATOM 682 N N . VAL A 1 87 ? -12.724 -0.552 3.616 1.00 92.69 87 VAL A N 1
ATOM 683 C CA . VAL A 1 87 ? -12.598 -1.538 4.696 1.00 92.69 87 VAL A CA 1
ATOM 684 C C . VAL A 1 87 ? -12.471 -0.836 6.044 1.00 92.69 87 VAL A C 1
ATOM 686 O O . VAL A 1 87 ? -13.222 -1.201 6.944 1.00 92.69 87 VAL A O 1
ATOM 689 N N . ARG A 1 88 ? -11.594 0.171 6.174 1.00 88.88 88 ARG A N 1
ATOM 690 C CA . ARG A 1 88 ? -11.378 0.954 7.406 1.00 88.88 88 ARG A CA 1
ATOM 691 C C . ARG A 1 88 ? -12.653 1.654 7.874 1.00 88.88 88 ARG A C 1
ATOM 693 O O . ARG A 1 88 ? -12.954 1.637 9.068 1.00 88.88 88 ARG A O 1
ATOM 700 N N . ASP A 1 89 ? -13.405 2.247 6.956 1.00 90.50 89 ASP A N 1
ATOM 701 C CA . ASP A 1 89 ? -14.656 2.932 7.278 1.00 90.50 89 ASP A CA 1
ATOM 702 C C . ASP A 1 89 ? -15.689 1.923 7.809 1.00 90.50 89 ASP A C 1
ATOM 704 O O . ASP A 1 89 ? -16.277 2.135 8.872 1.00 90.50 89 ASP A O 1
ATOM 708 N N . ARG A 1 90 ? -15.809 0.754 7.160 1.00 87.44 90 ARG A N 1
ATOM 709 C CA . ARG A 1 90 ? -16.689 -0.332 7.620 1.00 87.44 90 ARG A CA 1
ATOM 710 C C . ARG A 1 90 ? -16.274 -0.891 8.985 1.00 87.44 90 ARG A C 1
ATOM 712 O O . ARG A 1 90 ? -17.139 -1.169 9.813 1.00 87.44 90 ARG A O 1
ATOM 719 N N . THR A 1 91 ? -14.977 -1.069 9.254 1.00 92.81 91 THR A N 1
ATOM 720 C CA . THR A 1 91 ? -14.511 -1.500 10.586 1.00 92.81 91 THR A CA 1
ATOM 721 C C . THR A 1 91 ? -14.748 -0.434 11.644 1.00 92.81 91 THR A C 1
ATOM 723 O O . THR A 1 91 ? -15.099 -0.780 12.771 1.00 92.81 91 THR A O 1
ATOM 726 N N . THR A 1 92 ? -14.593 0.845 11.307 1.00 92.50 92 THR A N 1
ATOM 727 C CA . THR A 1 92 ? -14.856 1.955 12.233 1.00 92.50 92 THR A CA 1
ATOM 728 C C . THR A 1 92 ? -16.332 1.996 12.618 1.00 92.50 92 THR A C 1
ATOM 730 O O . THR A 1 92 ? -16.655 2.081 13.802 1.00 92.50 92 THR A O 1
ATOM 733 N N . GLU A 1 93 ? -17.231 1.847 11.644 1.00 92.00 93 GLU A N 1
ATOM 734 C CA . GLU A 1 93 ? -18.671 1.743 11.886 1.00 92.00 93 GLU A CA 1
ATOM 735 C C . GLU A 1 93 ? -19.012 0.522 12.751 1.00 92.00 93 GLU A C 1
ATOM 737 O O . GLU A 1 93 ? -19.672 0.662 13.779 1.00 92.00 93 GLU A O 1
ATOM 742 N N . ALA A 1 94 ? -18.480 -0.658 12.413 1.00 90.25 94 ALA A N 1
ATOM 743 C CA . ALA A 1 94 ? -18.691 -1.870 13.203 1.00 90.25 94 ALA A CA 1
ATOM 744 C C . ALA A 1 94 ? -18.198 -1.716 14.653 1.00 90.25 94 ALA A C 1
ATOM 746 O O . ALA A 1 94 ? -18.874 -2.144 15.590 1.00 90.25 94 ALA A O 1
ATOM 747 N N . THR A 1 95 ? -17.045 -1.071 14.844 1.00 92.06 95 THR A N 1
ATOM 748 C CA . THR A 1 95 ? -16.482 -0.780 16.170 1.00 92.06 95 THR A CA 1
ATOM 749 C C . THR A 1 95 ? -17.376 0.183 16.942 1.00 92.06 95 THR A C 1
ATOM 751 O O . THR A 1 95 ? -17.624 -0.031 18.126 1.00 92.06 95 THR A O 1
ATOM 754 N N . ARG A 1 96 ? -17.920 1.207 16.275 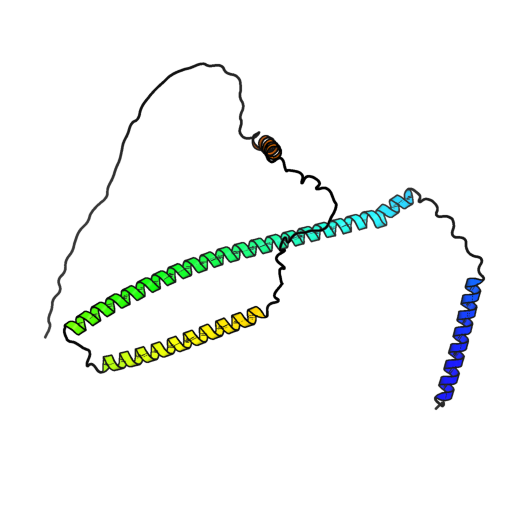1.00 93.12 96 ARG A N 1
ATOM 755 C CA . ARG A 1 96 ? -18.865 2.152 16.877 1.00 93.12 96 ARG A CA 1
ATOM 756 C C . ARG A 1 96 ? -20.126 1.447 17.368 1.00 93.12 96 ARG A C 1
ATOM 758 O O . ARG A 1 96 ? -20.472 1.585 18.535 1.00 93.12 96 ARG A O 1
ATOM 765 N N . THR A 1 97 ? -20.758 0.625 16.528 1.00 93.62 97 THR A N 1
ATOM 766 C CA . THR A 1 97 ? -21.968 -0.116 16.920 1.00 93.62 97 THR A CA 1
ATOM 767 C C . THR A 1 97 ? -21.679 -1.159 18.005 1.00 93.62 97 THR A C 1
ATOM 769 O O . THR A 1 97 ? -22.537 -1.458 18.835 1.00 93.62 97 THR A O 1
ATOM 772 N N . ALA A 1 98 ? -20.484 -1.757 18.012 1.00 92.50 98 ALA A N 1
ATOM 773 C CA . ALA A 1 98 ? -20.059 -2.637 19.098 1.00 92.50 98 ALA A CA 1
ATOM 774 C C . ALA A 1 98 ? -19.891 -1.863 20.417 1.00 92.50 98 ALA A C 1
ATOM 776 O O . ALA A 1 98 ? -20.340 -2.344 21.456 1.00 92.50 98 ALA A O 1
ATOM 777 N N . GLY A 1 99 ? -19.314 -0.658 20.364 1.00 92.81 99 GLY A N 1
ATOM 778 C CA . GLY A 1 99 ? -19.191 0.251 21.504 1.00 92.81 99 GLY A CA 1
ATOM 779 C C . GLY A 1 99 ? -20.547 0.655 22.081 1.00 92.81 99 GLY A C 1
ATOM 780 O O . GLY A 1 99 ? -20.759 0.507 23.278 1.00 92.81 99 GLY A O 1
ATOM 781 N N . GLU A 1 100 ? -21.496 1.049 21.228 1.00 94.62 100 GLU A N 1
ATOM 782 C CA . GLU A 1 100 ? -22.866 1.395 21.640 1.00 94.62 100 GLU A CA 1
ATOM 783 C C . GLU A 1 100 ? -23.550 0.235 22.381 1.00 94.62 100 GLU A C 1
ATOM 785 O O . GLU A 1 100 ? -24.068 0.415 23.482 1.00 94.62 100 GLU A O 1
ATOM 790 N N . ARG A 1 101 ? -23.468 -0.991 21.841 1.00 91.44 101 ARG A N 1
ATOM 791 C CA . ARG A 1 101 ? -24.010 -2.182 22.519 1.00 91.44 101 ARG A CA 1
ATOM 792 C C . ARG A 1 101 ? -23.319 -2.465 23.849 1.00 91.44 101 ARG A C 1
ATOM 794 O O . ARG A 1 101 ? -23.979 -2.873 24.802 1.00 91.44 101 ARG A O 1
ATOM 801 N N . ALA A 1 102 ? -22.001 -2.296 23.915 1.00 94.81 102 ALA A N 1
ATOM 802 C CA . ALA A 1 102 ? -21.250 -2.493 25.149 1.00 94.81 102 ALA A CA 1
ATOM 803 C C . ALA A 1 102 ? -21.651 -1.465 26.220 1.00 94.81 102 ALA A C 1
ATOM 805 O O . ALA A 1 102 ? -21.814 -1.836 27.384 1.00 94.81 102 ALA A O 1
ATOM 806 N N . ASP A 1 103 ? -21.870 -0.207 25.835 1.00 94.69 103 ASP A N 1
ATOM 807 C CA . ASP A 1 103 ? -22.344 0.846 26.733 1.00 94.69 103 ASP A CA 1
ATOM 808 C C . ASP A 1 103 ? -23.773 0.589 27.227 1.00 94.69 103 ASP A C 1
ATOM 810 O O . ASP A 1 103 ? -24.043 0.749 28.421 1.00 94.69 103 ASP A O 1
ATOM 814 N N . ASP A 1 104 ? -24.673 0.122 26.359 1.00 94.50 104 ASP A N 1
ATOM 815 C CA . ASP A 1 104 ? -26.033 -0.264 26.750 1.00 94.50 104 ASP A CA 1
ATOM 816 C C . ASP A 1 104 ? -26.026 -1.435 27.739 1.00 94.50 104 ASP A C 1
ATOM 818 O O . ASP A 1 104 ? -26.688 -1.391 28.783 1.00 94.50 104 ASP A O 1
ATOM 822 N N . LEU A 1 105 ? -25.217 -2.465 27.470 1.00 96.38 105 LEU A N 1
ATOM 823 C CA . LEU A 1 105 ? -25.033 -3.595 28.381 1.00 96.38 105 LEU A CA 1
ATOM 824 C C . LEU A 1 105 ? -24.454 -3.141 29.722 1.00 96.38 105 LEU A C 1
ATOM 826 O O . LEU A 1 105 ? -24.963 -3.534 30.776 1.00 96.38 105 LEU A O 1
ATOM 830 N N . ARG A 1 106 ? -23.439 -2.271 29.707 1.00 94.06 106 ARG A N 1
ATOM 831 C CA . ARG A 1 106 ? -22.860 -1.677 30.917 1.00 94.06 106 ARG A CA 1
ATOM 832 C C . ARG A 1 106 ? -23.913 -0.908 31.710 1.00 94.06 106 ARG A C 1
ATOM 834 O O . ARG A 1 106 ? -23.996 -1.062 32.923 1.00 94.06 106 ARG A O 1
ATOM 841 N N . ARG A 1 107 ? -24.746 -0.108 31.046 1.00 94.75 107 ARG A N 1
ATOM 842 C CA . ARG A 1 107 ? -25.805 0.657 31.713 1.00 94.75 107 ARG A CA 1
ATOM 843 C C . ARG A 1 107 ? -26.866 -0.267 32.317 1.00 94.75 107 ARG A C 1
ATOM 845 O O . ARG A 1 107 ? -27.271 -0.043 33.454 1.00 94.75 107 ARG A O 1
ATOM 852 N N . SER A 1 108 ? -27.253 -1.334 31.614 1.00 94.38 108 SER A N 1
ATOM 853 C CA . SER A 1 108 ? -28.215 -2.317 32.136 1.00 94.38 108 SER A CA 1
ATOM 854 C C . SER A 1 108 ? -27.668 -3.094 33.337 1.00 94.38 108 SER A C 1
ATOM 856 O O . SER A 1 108 ? -28.372 -3.280 34.326 1.00 94.38 108 SER A O 1
ATOM 858 N N . THR A 1 109 ? -26.393 -3.493 33.294 1.00 93.62 109 THR A N 1
ATOM 859 C CA . THR A 1 109 ? -25.758 -4.250 34.380 1.00 93.62 109 THR A CA 1
ATOM 860 C C . THR A 1 109 ? -25.561 -3.378 35.613 1.00 93.62 109 THR A C 1
ATOM 862 O O . THR A 1 109 ? -25.863 -3.830 36.713 1.00 93.62 109 THR A O 1
ATOM 865 N N . LEU A 1 110 ? -25.155 -2.113 35.447 1.00 95.25 110 LEU A N 1
ATOM 866 C CA . LEU A 1 110 ? -25.100 -1.144 36.546 1.00 95.25 110 LEU A CA 1
ATOM 867 C C . LEU A 1 110 ? -26.483 -0.908 37.166 1.00 95.25 110 LEU A C 1
ATOM 869 O O . LEU A 1 110 ? -26.613 -0.971 38.383 1.00 95.25 110 LEU A O 1
ATOM 873 N N . SER A 1 111 ? -27.526 -0.736 36.346 1.00 94.12 111 SER A N 1
ATOM 874 C CA . SER A 1 111 ? -28.898 -0.596 36.850 1.00 94.12 111 SER A CA 1
ATOM 875 C C . SER A 1 111 ? -29.373 -1.839 37.612 1.00 94.12 111 SER A C 1
ATOM 877 O O . SER A 1 111 ? -30.088 -1.710 38.604 1.00 94.12 111 SER A O 1
ATOM 879 N N . GLY A 1 112 ? -28.992 -3.038 37.162 1.00 92.44 112 GLY A N 1
ATOM 880 C CA . GLY A 1 112 ? -29.290 -4.288 37.861 1.00 92.44 112 GLY A CA 1
ATOM 881 C C . GLY A 1 112 ? -28.555 -4.399 39.198 1.00 92.44 112 GLY A C 1
ATOM 882 O O . GLY A 1 112 ? -29.153 -4.807 40.190 1.00 92.44 112 GLY A O 1
ATOM 883 N N . LEU A 1 113 ? -27.285 -3.984 39.250 1.00 96.06 113 LEU A N 1
ATOM 884 C CA . LEU A 1 113 ? -26.510 -3.936 40.492 1.00 96.06 113 LEU A CA 1
ATOM 885 C C . LEU A 1 113 ? -27.124 -2.962 41.500 1.00 96.06 113 LEU A C 1
ATOM 887 O O . LEU A 1 113 ? -27.283 -3.334 42.658 1.00 96.06 113 LEU A O 1
ATOM 891 N N . ASP A 1 114 ? -27.529 -1.766 41.070 1.00 94.44 114 ASP A N 1
ATOM 892 C CA . ASP A 1 114 ? -28.194 -0.796 41.946 1.00 94.44 114 ASP A CA 1
ATOM 893 C C . ASP A 1 114 ? -29.515 -1.345 42.507 1.00 94.44 114 ASP A C 1
ATOM 895 O O . ASP A 1 114 ? -29.797 -1.185 43.695 1.00 94.44 114 ASP A O 1
ATOM 899 N N . ALA A 1 115 ? -30.299 -2.057 41.689 1.00 92.50 115 ALA A N 1
ATOM 900 C CA . ALA A 1 115 ? -31.534 -2.700 42.136 1.00 92.50 115 ALA A CA 1
ATOM 901 C C . ALA A 1 115 ? -31.273 -3.803 43.178 1.00 92.50 115 ALA A C 1
ATOM 903 O O . ALA A 1 115 ? -31.934 -3.845 44.215 1.00 92.50 115 ALA A O 1
ATOM 904 N N . VAL A 1 116 ? -30.277 -4.665 42.946 1.00 94.69 116 VAL A N 1
ATOM 905 C CA . VAL A 1 116 ? -29.902 -5.730 43.892 1.00 94.69 116 VAL A CA 1
ATOM 906 C C . VAL A 1 116 ? -29.325 -5.150 45.185 1.00 94.69 116 VAL A C 1
ATOM 908 O O . VAL A 1 116 ? -29.615 -5.655 46.266 1.00 94.69 116 VAL A O 1
ATOM 911 N N . LEU A 1 117 ? -28.536 -4.074 45.107 1.00 93.56 117 LEU A N 1
ATOM 912 C CA . LEU A 1 117 ? -28.013 -3.383 46.287 1.00 93.56 117 LEU A CA 1
ATOM 913 C C . LEU A 1 117 ? -29.130 -2.725 47.104 1.00 93.56 117 LEU A C 1
ATOM 915 O O . LEU A 1 117 ? -29.098 -2.793 48.333 1.00 93.56 117 LEU A O 1
ATOM 919 N N . ALA A 1 118 ? -30.132 -2.136 46.447 1.00 90.62 118 ALA A N 1
ATOM 920 C CA . ALA A 1 118 ? -31.307 -1.590 47.120 1.00 90.62 118 ALA A CA 1
ATOM 921 C C . ALA A 1 118 ? -32.112 -2.686 47.840 1.00 90.62 118 ALA A C 1
ATOM 923 O O . ALA A 1 118 ? -32.525 -2.489 48.985 1.00 90.62 118 ALA A O 1
ATOM 924 N N . GLU A 1 119 ? -32.274 -3.851 47.207 1.00 86.19 119 GLU A N 1
ATOM 925 C CA . GLU A 1 119 ? -32.941 -5.010 47.806 1.00 86.19 119 GLU A CA 1
ATOM 926 C C . GLU A 1 119 ? -32.146 -5.570 48.993 1.00 86.19 119 GLU A C 1
ATOM 928 O O . GLU A 1 119 ? -32.700 -5.800 50.066 1.00 86.19 119 GLU A O 1
ATOM 933 N N . LEU A 1 120 ? -30.820 -5.692 48.862 1.00 85.81 120 LEU A N 1
ATOM 934 C CA . LEU A 1 120 ? -29.945 -6.116 49.957 1.00 85.81 120 LEU A CA 1
ATOM 935 C C . LEU A 1 120 ? -30.015 -5.146 51.142 1.00 85.81 120 LEU A C 1
ATOM 937 O O . LEU A 1 120 ? -30.052 -5.572 52.296 1.00 85.81 120 LEU A O 1
ATOM 941 N N . GLN A 1 121 ? -30.043 -3.839 50.876 1.00 85.19 121 GLN A N 1
ATOM 942 C CA . GLN A 1 121 ? -30.146 -2.826 51.921 1.00 85.19 121 GLN A CA 1
ATOM 943 C C . GLN A 1 121 ? -31.515 -2.848 52.610 1.00 85.19 121 GLN A C 1
ATOM 945 O O . GLN A 1 121 ? -31.594 -2.606 53.819 1.00 85.19 121 GLN A O 1
ATOM 950 N N . ARG A 1 122 ? -32.579 -3.184 51.874 1.00 84.00 122 ARG A N 1
ATOM 951 C CA . ARG A 1 122 ? -33.915 -3.415 52.429 1.00 84.00 122 ARG A CA 1
ATOM 952 C C . ARG A 1 122 ? -33.947 -4.666 53.308 1.00 84.00 122 ARG A C 1
ATOM 954 O O . ARG A 1 122 ? -34.271 -4.540 54.484 1.00 84.00 122 ARG A O 1
ATOM 961 N N . ALA A 1 123 ? -33.483 -5.807 52.806 1.00 81.69 123 ALA A N 1
ATOM 962 C CA . ALA A 1 123 ? -33.417 -7.063 53.556 1.00 81.69 123 ALA A CA 1
ATOM 963 C C . ALA A 1 123 ? -32.548 -6.961 54.827 1.00 81.69 123 ALA A C 1
ATOM 965 O O . ALA A 1 123 ? -32.922 -7.450 55.893 1.00 81.69 123 ALA A O 1
ATOM 966 N N . ALA A 1 124 ? -31.409 -6.262 54.755 1.00 79.19 124 ALA A N 1
ATOM 967 C CA . ALA A 1 124 ? -30.553 -6.021 55.917 1.00 79.19 124 ALA A CA 1
ATOM 968 C C . ALA A 1 124 ? -31.210 -5.107 56.966 1.00 79.19 124 ALA A C 1
ATOM 970 O O . ALA A 1 124 ? -30.973 -5.279 58.162 1.00 79.19 124 ALA A O 1
ATOM 971 N N . SER A 1 125 ? -32.030 -4.147 56.530 1.00 80.06 125 SER A N 1
ATOM 972 C CA . SER A 1 125 ? -32.781 -3.256 57.425 1.00 80.06 125 SER A CA 1
ATOM 973 C C . SER A 1 125 ? -33.968 -3.963 58.083 1.00 80.06 125 SER A C 1
ATOM 975 O O . SER A 1 125 ? -34.258 -3.692 59.246 1.00 80.06 125 SER A O 1
ATOM 977 N N . ASP A 1 126 ? -34.603 -4.898 57.372 1.00 79.88 126 ASP A N 1
ATOM 978 C CA . ASP A 1 126 ? -35.672 -5.757 57.898 1.00 79.88 126 ASP A CA 1
ATOM 979 C C . ASP A 1 126 ? -35.139 -6.901 58.787 1.00 79.88 126 ASP A C 1
ATOM 981 O O . ASP A 1 126 ? -35.912 -7.596 59.445 1.00 79.88 126 ASP A O 1
ATOM 985 N N . GLY A 1 127 ? -33.812 -7.055 58.884 1.00 63.88 127 GLY A N 1
ATOM 986 C CA . GLY A 1 127 ? -33.155 -8.022 59.768 1.00 63.88 127 GLY A CA 1
ATOM 987 C C . GLY A 1 127 ? -33.134 -9.456 59.233 1.00 63.88 127 GLY A C 1
ATOM 988 O O . GLY A 1 127 ? -32.757 -10.366 59.973 1.00 63.88 127 GLY A O 1
ATOM 989 N N . ASP A 1 128 ? -33.478 -9.654 57.961 1.00 61.50 128 ASP A N 1
ATOM 990 C CA . ASP A 1 128 ? -33.552 -10.956 57.291 1.00 61.50 128 ASP A CA 1
ATOM 991 C C . ASP A 1 128 ? -32.209 -11.315 56.627 1.00 61.50 128 ASP A C 1
ATOM 993 O O . ASP A 1 128 ? -32.114 -11.612 55.435 1.00 61.50 128 ASP A O 1
ATOM 997 N N . LEU A 1 129 ? -31.109 -11.209 57.389 1.00 58.38 129 LEU A N 1
ATOM 998 C CA . LEU A 1 129 ? -29.799 -11.620 56.878 1.00 58.38 129 LEU A CA 1
ATOM 999 C C . LEU A 1 129 ? -29.832 -13.130 56.581 1.00 58.38 129 LEU A C 1
ATOM 1001 O O . LEU A 1 129 ? -30.143 -13.898 57.495 1.00 58.38 129 LEU A O 1
ATOM 1005 N N . PRO A 1 130 ? -29.447 -13.584 55.369 1.00 57.69 130 PRO A N 1
ATOM 1006 C CA . PRO A 1 130 ? -29.603 -14.981 54.984 1.00 57.69 130 PRO A CA 1
ATOM 1007 C C . PRO A 1 130 ? -28.720 -15.884 55.854 1.00 57.69 130 PRO A C 1
ATOM 1009 O O . PRO A 1 130 ? -27.512 -16.007 55.647 1.00 57.69 130 PRO A O 1
ATOM 1012 N N . ALA A 1 131 ? -29.325 -16.536 56.847 1.00 58.59 131 ALA A N 1
ATOM 1013 C CA . ALA A 1 131 ? -28.724 -17.653 57.575 1.00 58.59 131 ALA A CA 1
ATOM 1014 C C . ALA A 1 131 ? -28.870 -18.982 56.806 1.00 58.59 131 ALA A C 1
ATOM 1016 O O . ALA A 1 131 ? -28.480 -20.031 57.321 1.00 58.59 131 ALA A O 1
ATOM 1017 N N . ASP A 1 132 ? -29.436 -18.925 55.598 1.00 66.56 132 ASP A N 1
ATOM 1018 C CA . ASP A 1 132 ? -29.818 -20.068 54.784 1.00 66.56 132 ASP A CA 1
ATOM 1019 C C . ASP A 1 132 ? -28.594 -20.757 54.157 1.00 66.56 132 ASP A C 1
ATOM 1021 O O . ASP A 1 132 ? -27.712 -20.113 53.582 1.00 66.56 132 ASP A O 1
ATOM 1025 N N . GLU A 1 133 ? -28.526 -22.082 54.284 1.00 74.81 133 GLU A N 1
ATOM 1026 C CA . GLU A 1 133 ? -27.441 -22.907 53.741 1.00 74.81 133 GLU A CA 1
ATOM 1027 C C . GLU A 1 133 ? -27.354 -22.765 52.210 1.00 74.81 133 GLU A C 1
ATOM 1029 O O . GLU A 1 133 ? -26.252 -22.695 51.664 1.00 74.81 133 GLU A O 1
ATOM 1034 N N . GLY A 1 134 ? -28.495 -22.595 51.525 1.00 74.06 134 GLY A N 1
ATOM 1035 C CA . GLY A 1 134 ? -28.531 -22.375 50.077 1.00 74.06 134 GLY A CA 1
ATOM 1036 C C . GLY A 1 134 ? -27.887 -21.051 49.656 1.00 74.06 134 GLY A C 1
ATOM 1037 O O . GLY A 1 134 ? -27.227 -20.973 48.621 1.00 74.06 134 GLY A O 1
ATOM 1038 N N . ALA A 1 135 ? -27.972 -20.011 50.491 1.00 78.69 135 ALA A N 1
ATOM 1039 C CA . ALA A 1 135 ? -27.291 -18.744 50.223 1.00 78.69 135 ALA A CA 1
ATOM 1040 C C . ALA A 1 135 ? -25.760 -18.880 50.326 1.00 78.69 135 ALA A C 1
ATOM 1042 O O . ALA A 1 135 ? -25.023 -18.212 49.597 1.00 78.69 135 ALA A O 1
ATOM 1043 N N . ARG A 1 136 ? -25.260 -19.769 51.199 1.00 82.31 136 ARG A N 1
ATOM 1044 C CA . ARG A 1 136 ? -23.820 -20.068 51.303 1.00 82.31 136 ARG A CA 1
ATOM 1045 C C . ARG A 1 136 ? -23.316 -20.829 50.082 1.00 82.31 136 ARG A C 1
ATOM 1047 O O . ARG A 1 136 ? -22.217 -20.538 49.613 1.00 82.31 136 ARG A O 1
ATOM 1054 N N . GLU A 1 137 ? -24.117 -21.755 49.565 1.00 87.56 137 GLU A N 1
ATOM 1055 C CA . GLU A 1 137 ? -23.816 -22.496 48.337 1.00 87.56 137 GLU A CA 1
ATOM 1056 C C . GLU A 1 137 ? -23.741 -21.555 47.126 1.00 87.56 137 GLU A C 1
ATOM 1058 O O . GLU A 1 137 ? -22.722 -21.534 46.439 1.00 87.56 137 GLU A O 1
ATOM 1063 N N . LEU A 1 138 ? -24.725 -20.666 46.952 1.00 87.25 138 LEU A N 1
ATOM 1064 C CA . LEU A 1 138 ? -24.726 -19.672 45.870 1.00 87.25 138 LEU A CA 1
ATOM 1065 C C . LEU A 1 138 ? -23.549 -18.687 45.958 1.00 87.25 138 LEU A C 1
ATOM 1067 O O . LEU A 1 138 ? -22.977 -18.304 44.939 1.00 87.25 138 LEU A O 1
ATOM 1071 N N . LEU A 1 139 ? -23.139 -18.280 47.165 1.00 88.75 139 LEU A N 1
ATOM 1072 C CA . LEU A 1 139 ? -21.947 -17.442 47.354 1.00 88.75 139 LEU A CA 1
ATOM 1073 C C . LEU A 1 139 ? -20.645 -18.188 47.031 1.00 88.75 139 LEU A C 1
ATOM 1075 O O . LEU A 1 139 ? -19.687 -17.569 46.556 1.00 88.75 139 LEU A O 1
ATOM 1079 N N . SER A 1 140 ? -20.596 -19.494 47.302 1.00 90.56 140 SER A N 1
ATOM 1080 C CA . SER A 1 140 ? -19.480 -20.350 46.899 1.00 90.56 140 SER A CA 1
ATOM 1081 C C . SER A 1 140 ? -19.413 -20.463 45.377 1.00 90.56 140 SER A C 1
ATOM 1083 O O . SER A 1 140 ? -18.357 -20.216 44.796 1.00 90.56 140 SER A O 1
ATOM 1085 N N . GLU A 1 141 ? -20.543 -20.744 44.731 1.00 93.25 141 GLU A N 1
ATOM 1086 C CA . GLU A 1 141 ? -20.653 -20.870 43.276 1.00 93.25 141 GLU A CA 1
ATOM 1087 C C . GLU A 1 141 ? -20.328 -19.548 42.563 1.00 93.25 141 GLU A C 1
ATOM 1089 O O . GLU A 1 141 ? -19.557 -19.520 41.606 1.00 93.25 141 GLU A O 1
ATOM 1094 N N . ALA A 1 142 ? -20.809 -18.416 43.084 1.00 95.44 142 ALA A N 1
ATOM 1095 C CA . ALA A 1 142 ? -20.477 -17.097 42.552 1.00 95.44 142 ALA A CA 1
ATOM 1096 C C . ALA A 1 142 ? -18.977 -16.771 42.673 1.00 95.44 142 ALA A C 1
ATOM 1098 O O . ALA A 1 142 ? -18.409 -16.128 41.786 1.00 95.44 142 ALA A O 1
ATOM 1099 N N . ARG A 1 143 ? -18.312 -17.210 43.754 1.00 90.75 143 ARG A N 1
ATOM 1100 C CA . ARG A 1 143 ? -16.851 -17.073 43.898 1.00 90.75 143 ARG A CA 1
ATOM 1101 C C . ARG A 1 143 ? -16.105 -17.929 42.886 1.00 90.75 143 ARG A C 1
ATOM 1103 O O . ARG A 1 143 ? -15.177 -17.425 42.263 1.00 90.75 143 ARG A O 1
ATOM 1110 N N . GLU A 1 144 ? -16.529 -19.172 42.700 1.00 96.88 144 GLU A N 1
ATOM 1111 C CA . GLU A 1 144 ? -15.934 -20.075 41.717 1.00 96.88 144 GLU A CA 1
ATOM 1112 C C . GLU A 1 144 ? -16.099 -19.542 40.286 1.00 96.88 144 GLU A C 1
ATOM 1114 O O . GLU A 1 144 ? -15.133 -19.503 39.523 1.00 96.88 144 GLU A O 1
ATOM 1119 N N . LEU A 1 145 ? -17.284 -19.022 39.950 1.00 96.44 145 LEU A N 1
ATOM 1120 C CA . LEU A 1 145 ? -17.554 -18.418 38.648 1.00 96.44 145 LEU A CA 1
ATOM 1121 C C . LEU A 1 145 ? -16.710 -17.159 38.410 1.00 96.44 145 LEU A C 1
ATOM 1123 O O . LEU A 1 145 ? -16.180 -16.973 37.315 1.00 96.44 145 LEU A O 1
ATOM 1127 N N . ARG A 1 146 ? -16.542 -16.305 39.430 1.00 94.12 146 ARG A N 1
ATOM 1128 C CA . ARG A 1 146 ? -15.668 -15.125 39.334 1.00 94.12 146 ARG A CA 1
ATOM 1129 C C . ARG A 1 146 ? -14.228 -15.536 39.048 1.00 94.12 146 ARG A C 1
ATOM 1131 O O . ARG A 1 146 ? -13.596 -14.947 38.178 1.00 94.12 146 ARG A O 1
ATOM 1138 N N . ASP A 1 147 ? -13.730 -16.546 39.754 1.00 96.56 147 ASP A N 1
ATOM 1139 C CA . ASP A 1 147 ? -12.362 -17.026 39.576 1.00 96.56 147 ASP A CA 1
ATOM 1140 C C . ASP A 1 147 ? -12.165 -17.702 38.198 1.00 96.56 147 ASP A C 1
ATOM 1142 O O . ASP A 1 147 ? -11.078 -17.609 37.623 1.00 96.56 147 ASP A O 1
ATOM 1146 N N . ASP A 1 148 ? -13.201 -18.325 37.615 1.00 95.94 148 ASP A N 1
ATOM 1147 C CA . ASP A 1 148 ? -13.160 -18.829 36.230 1.00 95.94 148 ASP A CA 1
ATOM 1148 C C . ASP A 1 148 ? -13.120 -17.700 35.191 1.00 95.94 148 ASP A C 1
ATOM 1150 O O . ASP A 1 148 ? -12.312 -17.739 34.261 1.00 95.94 148 ASP A O 1
ATOM 1154 N N . VAL A 1 149 ? -13.943 -16.661 35.362 1.00 96.81 149 VAL A N 1
ATOM 1155 C CA . VAL A 1 149 ? -13.944 -15.487 34.472 1.00 96.81 149 VAL A CA 1
ATOM 1156 C C . VAL A 1 149 ? -12.600 -14.762 34.525 1.00 96.81 149 VAL A C 1
ATOM 1158 O O . VAL A 1 149 ? -12.037 -14.449 33.478 1.00 96.81 149 VAL A O 1
ATOM 1161 N N . ASP A 1 150 ? -12.047 -14.562 35.722 1.00 95.75 150 ASP A N 1
ATOM 1162 C CA . ASP A 1 150 ? -10.728 -13.952 35.921 1.00 95.75 150 ASP A CA 1
ATOM 1163 C C . ASP A 1 150 ? -9.609 -14.740 35.228 1.00 95.75 150 ASP A C 1
ATOM 1165 O O . ASP A 1 150 ? -8.642 -14.155 34.732 1.00 95.75 150 ASP A O 1
ATOM 1169 N N . ARG A 1 151 ? -9.722 -16.073 35.196 1.00 96.12 151 ARG A N 1
ATOM 1170 C CA . ARG A 1 151 ? -8.783 -16.944 34.484 1.00 96.12 151 ARG A CA 1
ATOM 1171 C C . ARG A 1 151 ? -8.911 -16.766 32.974 1.00 96.12 151 ARG A C 1
ATOM 1173 O O . ARG A 1 151 ? -7.910 -16.509 32.315 1.00 96.12 151 ARG A O 1
ATOM 1180 N N . ARG A 1 152 ? -10.135 -16.812 32.439 1.00 94.19 152 ARG A N 1
ATOM 1181 C CA . ARG A 1 152 ? -10.387 -16.617 30.999 1.00 94.19 152 ARG A CA 1
ATOM 1182 C C . ARG A 1 152 ? -9.977 -15.231 30.511 1.00 94.19 152 ARG A C 1
ATOM 1184 O O . ARG A 1 152 ? -9.480 -15.110 29.397 1.00 94.19 152 ARG A O 1
ATOM 1191 N N . LEU A 1 153 ? -10.184 -14.192 31.322 1.00 93.62 153 LEU A N 1
ATOM 1192 C CA . LEU A 1 153 ? -9.805 -12.826 30.966 1.00 93.62 153 LEU A CA 1
ATOM 1193 C C . LEU A 1 153 ? -8.281 -12.662 30.919 1.00 93.62 153 LEU A C 1
ATOM 1195 O O . LEU A 1 153 ? -7.777 -12.021 29.999 1.00 93.62 153 LEU A O 1
ATOM 1199 N N . ARG A 1 154 ? -7.549 -13.270 31.867 1.00 91.62 154 ARG A N 1
ATOM 1200 C CA . ARG A 1 154 ? -6.078 -13.318 31.824 1.00 91.62 154 ARG A CA 1
ATOM 1201 C C . ARG A 1 154 ? -5.571 -14.087 30.606 1.00 91.62 154 ARG A C 1
ATOM 1203 O O . ARG A 1 154 ? -4.742 -13.550 29.886 1.00 91.62 154 ARG A O 1
ATOM 1210 N N . ASP A 1 155 ? -6.112 -15.273 30.332 1.00 92.19 155 ASP A N 1
ATOM 1211 C CA . ASP A 1 155 ? -5.715 -16.067 29.161 1.00 92.19 155 ASP A CA 1
ATOM 1212 C C . ASP A 1 155 ? -5.948 -15.297 27.848 1.00 92.19 155 ASP A C 1
ATOM 1214 O O . ASP A 1 155 ? -5.088 -15.278 26.969 1.00 92.19 155 ASP A O 1
ATOM 1218 N N . ALA A 1 156 ? -7.087 -14.607 27.725 1.00 89.44 156 ALA A N 1
ATOM 1219 C CA . ALA A 1 156 ? -7.393 -13.790 26.553 1.00 89.44 156 ALA A CA 1
ATOM 1220 C C . ALA A 1 156 ? -6.464 -12.569 26.412 1.00 89.44 156 ALA A C 1
ATOM 1222 O O . ALA A 1 156 ? -6.097 -12.207 25.293 1.00 89.44 156 ALA A O 1
ATOM 1223 N N . ALA A 1 157 ? -6.086 -11.932 27.526 1.00 83.75 157 ALA A N 1
ATOM 1224 C CA . ALA A 1 157 ? -5.140 -10.819 27.528 1.00 83.75 157 ALA A CA 1
ATOM 1225 C C . ALA A 1 157 ? -3.728 -11.275 27.115 1.00 83.75 157 ALA A C 1
ATOM 1227 O O . ALA A 1 157 ? -3.125 -10.650 26.241 1.00 83.75 157 ALA A O 1
ATOM 1228 N N . ASP A 1 158 ? -3.250 -12.397 27.660 1.00 87.06 158 ASP A N 1
ATOM 1229 C CA . ASP A 1 158 ? -1.958 -12.999 27.307 1.00 87.06 158 ASP A CA 1
ATOM 1230 C C . ASP A 1 158 ? -1.901 -13.385 25.817 1.00 87.06 158 ASP A C 1
ATOM 1232 O O . ASP A 1 158 ? -0.895 -13.156 25.141 1.00 87.06 158 ASP A O 1
ATOM 1236 N N . ASP A 1 159 ? -2.983 -13.943 25.266 1.00 85.25 159 ASP A N 1
ATOM 1237 C CA . ASP A 1 159 ? -3.073 -14.279 23.839 1.00 85.25 159 ASP A CA 1
ATOM 1238 C C . ASP A 1 159 ? -3.017 -13.037 22.934 1.00 85.25 159 ASP A C 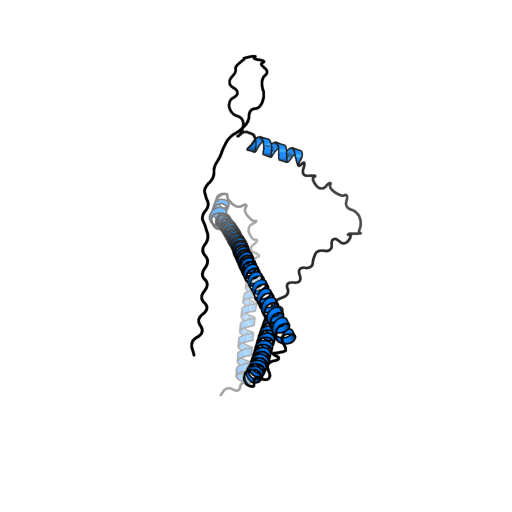1
ATOM 1240 O O . ASP A 1 159 ? -2.411 -13.072 21.855 1.00 85.25 159 ASP A O 1
ATOM 1244 N N . LEU A 1 160 ? -3.620 -11.926 23.365 1.00 80.94 160 LEU A N 1
ATOM 1245 C CA . LEU A 1 160 ? -3.575 -10.655 22.642 1.00 80.94 160 LEU A CA 1
ATOM 1246 C C . LEU A 1 160 ? -2.168 -10.038 22.674 1.00 80.94 160 LEU A C 1
ATOM 1248 O O . LEU A 1 160 ? -1.690 -9.524 21.659 1.00 80.94 160 LEU A O 1
ATOM 1252 N N . GLU A 1 161 ? -1.476 -10.135 23.808 1.00 80.12 161 GLU A N 1
ATOM 1253 C CA . GLU A 1 161 ? -0.102 -9.656 23.980 1.00 80.12 161 GLU A CA 1
ATOM 1254 C C . GLU A 1 161 ? 0.896 -10.482 23.146 1.00 80.12 161 GLU A C 1
ATOM 1256 O O . GLU A 1 161 ? 1.761 -9.924 22.462 1.00 80.12 161 GLU A O 1
ATOM 1261 N N . ARG A 1 162 ? 0.712 -11.808 23.082 1.00 80.81 162 ARG A N 1
ATOM 1262 C CA . ARG A 1 162 ? 1.465 -12.703 22.182 1.00 80.81 162 ARG A CA 1
ATOM 1263 C C . ARG A 1 162 ? 1.250 -12.361 20.710 1.00 80.81 162 ARG A C 1
ATOM 1265 O O . ARG A 1 162 ? 2.205 -12.302 19.945 1.00 80.81 162 ARG A O 1
ATOM 1272 N N . ARG A 1 163 ? 0.007 -12.085 20.303 1.00 74.75 163 ARG A N 1
ATOM 1273 C CA . ARG A 1 163 ? -0.297 -11.666 18.923 1.00 74.75 163 ARG A CA 1
ATOM 1274 C C . ARG A 1 163 ? 0.322 -10.310 18.582 1.00 74.75 163 ARG A C 1
ATOM 1276 O O . ARG A 1 163 ? 0.744 -10.096 17.450 1.00 74.75 163 ARG A O 1
ATOM 1283 N N . SER A 1 164 ? 0.368 -9.403 19.555 1.00 67.88 164 SER A N 1
ATOM 1284 C CA . SER A 1 164 ? 0.930 -8.059 19.394 1.00 67.88 164 SER A CA 1
ATOM 1285 C C . SER A 1 164 ? 2.456 -8.087 19.300 1.00 67.88 164 SER A C 1
ATOM 1287 O O . SER A 1 164 ? 3.032 -7.359 18.499 1.00 67.88 164 SER A O 1
ATOM 1289 N N . THR A 1 165 ? 3.117 -8.956 20.067 1.00 68.81 165 THR A N 1
ATOM 1290 C CA . THR A 1 165 ? 4.573 -9.159 19.989 1.00 68.81 165 THR A CA 1
ATOM 1291 C C . THR A 1 165 ? 4.990 -9.819 18.672 1.00 68.81 165 THR A C 1
ATOM 1293 O O . THR A 1 165 ? 5.938 -9.340 18.051 1.00 68.81 165 THR A O 1
ATOM 1296 N N . ASP A 1 166 ? 4.231 -10.799 18.169 1.00 64.69 166 ASP A N 1
ATOM 1297 C CA . ASP A 1 166 ? 4.416 -11.356 16.813 1.00 64.69 166 ASP A CA 1
ATOM 1298 C C . ASP A 1 166 ? 4.234 -10.282 15.721 1.00 64.69 166 ASP A C 1
ATOM 1300 O O . ASP A 1 166 ? 4.978 -10.227 14.745 1.00 64.69 166 ASP A O 1
ATOM 1304 N N . ALA A 1 167 ? 3.281 -9.360 15.900 1.00 60.25 167 ALA A N 1
ATOM 1305 C CA . ALA A 1 167 ? 3.059 -8.258 14.963 1.00 60.25 167 ALA A CA 1
ATOM 1306 C C . ALA A 1 167 ? 4.196 -7.216 14.955 1.00 60.25 167 ALA A C 1
ATOM 1308 O O . ALA A 1 167 ? 4.342 -6.486 13.977 1.00 60.25 167 ALA A O 1
ATOM 1309 N N . THR A 1 168 ? 5.022 -7.142 16.006 1.00 57.28 168 THR A N 1
ATOM 1310 C CA . THR A 1 168 ? 6.207 -6.262 16.033 1.00 57.28 168 THR A CA 1
ATOM 1311 C C . THR A 1 168 ? 7.448 -6.848 15.352 1.00 57.28 168 THR A C 1
ATOM 1313 O O . THR A 1 168 ? 8.405 -6.103 15.141 1.00 57.28 168 THR A O 1
ATOM 1316 N N . ASP A 1 169 ? 7.416 -8.133 14.971 1.00 54.28 169 ASP A N 1
ATOM 1317 C CA . ASP A 1 169 ? 8.363 -8.761 14.030 1.00 54.28 169 ASP A CA 1
ATOM 1318 C C . ASP A 1 169 ? 7.917 -8.574 12.561 1.00 54.28 169 ASP A C 1
ATOM 1320 O O . ASP A 1 169 ? 8.472 -9.146 11.628 1.00 54.28 169 ASP A O 1
ATOM 1324 N N . ALA A 1 170 ? 6.901 -7.742 12.309 1.00 58.88 170 ALA A N 1
ATOM 1325 C CA . ALA A 1 170 ? 6.680 -7.184 10.985 1.00 58.88 170 ALA A CA 1
ATOM 1326 C C . ALA A 1 170 ? 7.680 -6.039 10.758 1.00 58.88 170 ALA A C 1
ATOM 1328 O O . ALA A 1 170 ? 7.801 -5.132 11.582 1.00 58.88 170 ALA A O 1
ATOM 1329 N N . VAL A 1 171 ? 8.399 -6.101 9.634 1.00 59.69 171 VAL A N 1
ATOM 1330 C CA . VAL A 1 171 ? 9.405 -5.132 9.167 1.00 59.69 171 VAL A CA 1
ATOM 1331 C C . VAL A 1 171 ? 9.000 -3.688 9.498 1.00 59.69 171 VAL A C 1
ATOM 1333 O O . VAL A 1 171 ? 8.098 -3.131 8.872 1.00 59.69 171 VAL A O 1
ATOM 1336 N N . ARG A 1 172 ? 9.683 -3.069 10.470 1.00 50.53 172 ARG A N 1
ATOM 1337 C CA . ARG A 1 172 ? 9.584 -1.627 10.720 1.00 50.53 172 ARG A CA 1
ATOM 1338 C C . ARG A 1 172 ? 10.284 -0.906 9.572 1.00 50.53 172 ARG A C 1
ATOM 1340 O O . ARG A 1 172 ? 11.499 -1.006 9.431 1.00 50.53 172 ARG A O 1
ATOM 1347 N N . ILE A 1 173 ? 9.510 -0.229 8.733 1.00 58.66 173 ILE A N 1
ATOM 1348 C CA . ILE A 1 173 ? 10.039 0.765 7.802 1.00 58.66 173 ILE A CA 1
ATOM 1349 C C . ILE A 1 173 ? 10.252 2.027 8.639 1.00 58.66 173 ILE A C 1
ATOM 1351 O O . ILE A 1 173 ? 9.272 2.630 9.072 1.00 58.66 173 ILE A O 1
ATOM 1355 N N . ASP A 1 174 ? 11.510 2.381 8.906 1.00 49.34 174 ASP A N 1
ATOM 1356 C CA . ASP A 1 174 ? 11.854 3.706 9.425 1.00 49.34 174 ASP A CA 1
ATOM 1357 C C . ASP A 1 174 ? 11.468 4.726 8.352 1.00 49.34 174 ASP A C 1
ATOM 1359 O O . ASP A 1 174 ? 12.070 4.790 7.278 1.00 49.34 174 ASP A O 1
ATOM 1363 N N . ILE A 1 175 ? 10.403 5.474 8.619 1.00 58.91 175 ILE A N 1
ATOM 1364 C CA . ILE A 1 175 ? 10.113 6.703 7.895 1.00 58.91 175 ILE A CA 1
ATOM 1365 C C . ILE A 1 175 ? 10.911 7.762 8.638 1.00 58.91 175 ILE A C 1
ATOM 1367 O O . ILE A 1 175 ? 10.564 8.146 9.751 1.00 58.91 175 ILE A O 1
ATOM 1371 N N . GLU A 1 176 ? 12.031 8.154 8.046 1.00 53.66 176 GLU A N 1
ATOM 1372 C CA . GLU A 1 176 ? 12.812 9.299 8.487 1.00 53.66 176 GLU A CA 1
ATOM 1373 C C . GLU A 1 176 ? 11.939 10.535 8.231 1.00 53.66 176 GLU A C 1
ATOM 1375 O O . GLU A 1 176 ? 11.807 10.998 7.095 1.00 53.66 176 GLU A O 1
ATOM 1380 N N . ASP A 1 177 ? 11.230 10.985 9.269 1.00 54.62 177 ASP A N 1
ATOM 1381 C CA . ASP A 1 177 ? 10.546 12.272 9.263 1.00 54.62 177 ASP A CA 1
ATOM 1382 C C . ASP A 1 177 ? 11.619 13.327 8.979 1.00 54.62 177 ASP A C 1
ATOM 1384 O O . ASP A 1 177 ? 12.542 13.538 9.762 1.00 54.62 177 ASP A O 1
ATOM 1388 N N . GLY A 1 178 ? 11.557 13.911 7.784 1.00 44.16 178 GLY A N 1
ATOM 1389 C CA . GLY A 1 178 ? 12.482 14.945 7.357 1.00 44.16 178 GLY A CA 1
ATOM 1390 C C . GLY A 1 178 ? 12.295 16.188 8.214 1.00 44.16 178 GLY A C 1
ATOM 1391 O O . GLY A 1 178 ? 11.461 17.037 7.903 1.00 44.16 178 GLY A O 1
ATOM 1392 N N . ASP A 1 179 ? 13.085 16.292 9.276 1.00 42.06 179 ASP A N 1
ATOM 1393 C CA . ASP A 1 179 ? 13.266 17.509 10.053 1.00 42.06 179 ASP A CA 1
ATOM 1394 C C . ASP A 1 179 ? 13.824 18.606 9.124 1.00 42.06 179 ASP A C 1
ATOM 1396 O O . ASP A 1 179 ? 14.927 18.451 8.589 1.00 42.06 179 ASP A O 1
ATOM 1400 N N . PRO A 1 180 ? 13.129 19.739 8.910 1.00 49.59 180 PRO A N 1
ATOM 1401 C CA . PRO A 1 180 ? 13.674 20.845 8.136 1.00 49.59 180 PRO A CA 1
ATOM 1402 C C . PRO A 1 180 ? 14.647 21.630 9.024 1.00 49.59 180 PRO A C 1
ATOM 1404 O O . PRO A 1 180 ? 14.326 22.705 9.530 1.00 49.59 180 PRO A O 1
ATOM 1407 N N . LEU A 1 181 ? 15.837 21.080 9.266 1.00 46.19 181 LEU A N 1
ATOM 1408 C CA . LEU A 1 181 ? 16.916 21.810 9.921 1.00 46.19 181 LEU A CA 1
ATOM 1409 C C . LEU A 1 181 ? 17.835 22.444 8.876 1.00 46.19 181 LEU A C 1
ATOM 1411 O O . LEU A 1 181 ? 18.660 21.784 8.255 1.00 46.19 181 LEU A O 1
ATOM 1415 N N . ASP A 1 182 ? 17.642 23.756 8.736 1.00 46.38 182 ASP A N 1
ATOM 1416 C CA . ASP A 1 182 ? 18.699 24.771 8.719 1.00 46.38 182 ASP A CA 1
ATOM 1417 C C . ASP A 1 182 ? 19.925 24.451 7.844 1.00 46.38 182 ASP A C 1
ATOM 1419 O O . ASP A 1 182 ? 20.993 24.044 8.308 1.00 46.38 182 ASP A O 1
ATOM 1423 N N . GLY A 1 183 ? 19.760 24.693 6.543 1.00 44.09 183 GLY A N 1
ATOM 1424 C CA . GLY A 1 183 ? 20.854 24.785 5.587 1.00 44.09 183 GLY A CA 1
ATOM 1425 C C . GLY A 1 183 ? 21.616 26.099 5.747 1.00 44.09 183 GLY A C 1
ATOM 1426 O O . GLY A 1 183 ? 21.423 27.034 4.977 1.00 44.09 183 GLY A O 1
ATOM 1427 N N . SER A 1 184 ? 22.512 26.164 6.727 1.00 49.56 184 SER A N 1
ATOM 1428 C CA . SER A 1 184 ? 23.559 27.185 6.779 1.00 49.56 184 SER A CA 1
ATOM 1429 C C . SER A 1 184 ? 24.780 26.713 5.982 1.00 49.56 184 SER A C 1
ATOM 1431 O O . SER A 1 184 ? 25.605 25.982 6.528 1.00 49.56 184 SER A O 1
ATOM 1433 N N . SER A 1 185 ? 24.896 27.112 4.706 1.00 42.81 185 SER A N 1
ATOM 1434 C CA . SER A 1 185 ? 26.161 27.261 3.947 1.00 42.81 185 SER A CA 1
ATOM 1435 C C . SER A 1 185 ? 25.915 27.947 2.589 1.00 42.81 185 SER A C 1
ATOM 1437 O O . SER A 1 185 ? 25.443 27.311 1.658 1.00 42.81 185 SER A O 1
ATOM 1439 N N . ASP A 1 186 ? 26.234 29.245 2.563 1.00 48.53 186 ASP A N 1
ATOM 1440 C CA . ASP A 1 186 ? 26.819 30.082 1.497 1.00 48.53 186 ASP A CA 1
ATOM 1441 C C . ASP A 1 186 ? 26.359 29.991 0.018 1.00 48.53 186 ASP A C 1
ATOM 1443 O O . ASP A 1 186 ? 26.510 28.971 -0.647 1.00 48.53 186 ASP A O 1
ATOM 1447 N N . ASP A 1 187 ? 25.969 31.175 -0.487 1.00 51.50 187 ASP A N 1
ATOM 1448 C CA . ASP A 1 187 ? 25.974 31.654 -1.884 1.00 51.50 187 ASP A CA 1
ATOM 1449 C C . ASP A 1 187 ? 25.160 30.870 -2.932 1.00 51.50 187 ASP A C 1
ATOM 1451 O O . ASP A 1 187 ? 25.717 30.132 -3.732 1.00 51.50 187 ASP A O 1
ATOM 1455 N N . ASP A 1 188 ? 23.857 31.152 -3.017 1.00 49.91 188 ASP A N 1
ATOM 1456 C CA . ASP A 1 188 ? 23.128 31.270 -4.290 1.00 49.91 188 ASP A CA 1
ATOM 1457 C C . ASP A 1 188 ? 21.860 32.113 -4.045 1.00 49.91 188 ASP A C 1
ATOM 1459 O O . ASP A 1 188 ? 21.166 31.950 -3.037 1.00 49.91 188 ASP A O 1
ATOM 1463 N N . GLU A 1 189 ? 21.598 33.094 -4.910 1.00 58.56 189 GLU A N 1
ATOM 1464 C CA . GLU A 1 189 ? 20.474 34.023 -4.758 1.00 58.56 189 GLU A CA 1
ATOM 1465 C C . GLU A 1 189 ? 19.128 33.273 -4.731 1.00 58.56 189 GLU A C 1
ATOM 1467 O O . GLU A 1 189 ? 18.933 32.347 -5.522 1.00 58.56 189 GLU A O 1
ATOM 1472 N N . PRO A 1 190 ? 18.167 33.655 -3.867 1.00 52.69 190 PRO A N 1
ATOM 1473 C CA . PRO A 1 190 ? 16.841 33.062 -3.907 1.00 52.69 190 PRO A CA 1
ATOM 1474 C C . PRO A 1 190 ? 16.142 33.515 -5.192 1.00 52.69 190 PRO A C 1
ATOM 1476 O O . PRO A 1 190 ? 15.656 34.644 -5.285 1.00 52.69 190 PRO A O 1
ATOM 1479 N N . GLU A 1 191 ? 16.081 32.629 -6.187 1.00 63.41 191 GLU A N 1
ATOM 1480 C CA . GLU A 1 191 ? 15.063 32.707 -7.234 1.00 63.41 191 GLU A CA 1
ATOM 1481 C C . GLU A 1 191 ? 13.704 32.850 -6.524 1.00 63.41 191 GLU A C 1
ATOM 1483 O O . GLU A 1 191 ? 13.403 32.057 -5.623 1.00 63.41 191 GLU A O 1
ATOM 1488 N N . PRO A 1 192 ? 12.897 33.876 -6.846 1.00 64.25 192 PRO A N 1
ATOM 1489 C CA . PRO A 1 192 ? 11.584 34.013 -6.248 1.00 64.25 192 PRO A CA 1
ATOM 1490 C C . PRO A 1 192 ? 10.770 32.779 -6.628 1.00 64.25 192 PRO A C 1
ATOM 1492 O O . PRO A 1 192 ? 10.512 32.540 -7.808 1.00 64.25 192 PRO A O 1
ATOM 1495 N N . ASP A 1 193 ? 10.387 32.001 -5.615 1.00 63.03 193 ASP A N 1
ATOM 1496 C CA . ASP A 1 193 ? 9.391 30.940 -5.730 1.00 63.03 193 ASP A CA 1
ATOM 1497 C C . ASP A 1 193 ? 8.224 31.517 -6.550 1.00 63.03 193 ASP A C 1
ATOM 1499 O O . ASP A 1 193 ? 7.737 32.599 -6.184 1.00 63.03 193 ASP A O 1
ATOM 1503 N N . PRO A 1 194 ? 7.843 30.927 -7.702 1.00 67.94 194 PRO A N 1
ATOM 1504 C CA . PRO A 1 194 ? 6.810 31.494 -8.551 1.00 67.94 194 PRO A CA 1
ATOM 1505 C C . PRO A 1 194 ? 5.518 31.524 -7.744 1.00 67.94 194 PRO A C 1
ATOM 1507 O O . PRO A 1 194 ? 4.834 30.513 -7.592 1.00 67.94 194 PRO A O 1
ATOM 1510 N N . GLY A 1 195 ? 5.226 32.697 -7.180 1.00 69.19 195 GLY A N 1
ATOM 1511 C CA . GLY A 1 195 ? 4.004 32.966 -6.454 1.00 69.19 195 GLY A CA 1
ATOM 1512 C C . GLY A 1 195 ? 2.861 32.627 -7.385 1.00 69.19 195 GLY A C 1
ATOM 1513 O O . GLY A 1 195 ? 2.659 33.294 -8.396 1.00 69.19 195 GLY A O 1
ATOM 1514 N N . VAL A 1 196 ? 2.178 31.526 -7.093 1.00 76.06 196 VAL A N 1
ATOM 1515 C CA . VAL A 1 196 ? 0.986 31.136 -7.828 1.00 76.06 196 VAL A CA 1
ATOM 1516 C C . VAL A 1 196 ? -0.031 32.237 -7.565 1.00 76.06 196 VAL A C 1
ATOM 1518 O O . VAL A 1 196 ? -0.550 32.345 -6.453 1.00 76.06 196 VAL A O 1
ATOM 1521 N N . ASP A 1 197 ? -0.269 33.086 -8.565 1.00 80.69 197 ASP A N 1
ATOM 1522 C CA . ASP A 1 197 ? -1.282 34.134 -8.510 1.00 80.69 197 ASP A CA 1
ATOM 1523 C C . ASP A 1 197 ? -2.657 33.464 -8.519 1.00 80.69 197 ASP A C 1
ATOM 1525 O O . ASP A 1 197 ? -3.287 33.260 -9.558 1.00 80.69 197 ASP A O 1
ATOM 1529 N N . VAL A 1 198 ? -3.114 33.088 -7.323 1.00 86.31 198 VAL A N 1
ATOM 1530 C CA . VAL A 1 198 ? -4.406 32.430 -7.095 1.00 86.31 198 VAL A CA 1
ATOM 1531 C C . VAL A 1 198 ? -5.543 33.252 -7.704 1.00 86.31 198 VAL A C 1
ATOM 1533 O O . VAL A 1 198 ? -6.504 32.679 -8.204 1.00 86.31 198 VAL A O 1
ATOM 1536 N N . ASP A 1 199 ? -5.411 34.580 -7.732 1.00 85.25 199 ASP A N 1
ATOM 1537 C CA . ASP A 1 199 ? -6.386 35.476 -8.353 1.00 85.25 199 ASP A CA 1
ATOM 1538 C C . ASP A 1 199 ? -6.496 35.261 -9.872 1.00 85.25 199 ASP A C 1
ATOM 1540 O O . ASP A 1 199 ? -7.607 35.219 -10.404 1.00 85.25 199 ASP A O 1
ATOM 1544 N N . ALA A 1 200 ? -5.370 35.058 -10.565 1.00 85.00 200 ALA A N 1
ATOM 1545 C CA . ALA A 1 200 ? -5.359 34.784 -12.001 1.00 85.00 200 ALA A CA 1
ATOM 1546 C C . ALA A 1 200 ? -5.931 33.391 -12.305 1.00 85.00 200 ALA A C 1
ATOM 1548 O O . ALA A 1 200 ? -6.755 33.239 -13.205 1.00 85.00 200 ALA A O 1
ATOM 1549 N N . GLU A 1 201 ? -5.560 32.381 -11.516 1.00 85.12 201 GLU A N 1
ATOM 1550 C CA . GLU A 1 201 ? -6.090 31.018 -11.658 1.00 85.12 201 GLU A CA 1
ATOM 1551 C C . GLU A 1 201 ? -7.593 30.939 -11.329 1.00 85.12 201 GLU A C 1
ATOM 1553 O O . GLU A 1 201 ? -8.344 30.194 -11.956 1.00 85.12 201 GLU A O 1
ATOM 1558 N N . LEU A 1 202 ? -8.081 31.741 -10.379 1.00 88.19 202 LEU A N 1
ATOM 1559 C CA . LEU A 1 202 ? -9.511 31.820 -10.080 1.00 88.19 202 LEU A CA 1
ATOM 1560 C C . LEU A 1 202 ? -10.300 32.511 -11.194 1.00 88.19 202 LEU A C 1
ATOM 1562 O O . LEU A 1 202 ? -11.447 32.134 -11.434 1.00 88.19 202 LEU A O 1
ATOM 1566 N N . GLU A 1 203 ? -9.719 33.493 -11.886 1.00 86.31 203 GLU A N 1
ATOM 1567 C CA . GLU A 1 203 ? -10.368 34.137 -13.030 1.00 86.31 203 GLU A CA 1
ATOM 1568 C C . GLU A 1 203 ? -10.513 33.170 -14.214 1.00 86.31 203 GLU A C 1
ATOM 1570 O O . GLU A 1 203 ? -11.586 33.103 -14.814 1.00 86.31 203 GLU A O 1
ATOM 1575 N N . THR A 1 204 ? -9.499 32.344 -14.496 1.00 85.06 204 THR A N 1
ATOM 1576 C CA . THR A 1 204 ? -9.585 31.326 -15.560 1.00 85.06 204 THR A CA 1
ATOM 1577 C C . THR A 1 204 ? -10.608 30.235 -15.231 1.00 85.06 204 THR A C 1
ATOM 1579 O O . THR A 1 204 ? -11.406 29.858 -16.092 1.00 85.06 204 THR A O 1
ATOM 1582 N N . LEU A 1 205 ? -10.660 29.779 -13.974 1.00 83.12 205 LEU A N 1
ATOM 1583 C CA . LEU A 1 205 ? -11.689 28.857 -13.480 1.00 83.12 205 LEU A CA 1
ATOM 1584 C C . LEU A 1 205 ? -13.093 29.475 -13.553 1.00 83.12 205 LEU A C 1
ATOM 1586 O O . LEU A 1 205 ? -14.057 28.787 -13.896 1.00 83.12 205 LEU A O 1
ATOM 1590 N N . LYS A 1 206 ? -13.219 30.777 -13.276 1.00 83.69 206 LYS A N 1
ATOM 1591 C CA . LYS A 1 206 ? -14.484 31.511 -13.372 1.00 83.69 206 LYS A CA 1
ATOM 1592 C C . LYS A 1 206 ? -14.942 31.703 -14.812 1.00 83.69 206 LYS A C 1
ATOM 1594 O O . LYS A 1 206 ? -16.139 31.649 -15.052 1.00 83.69 206 LYS A O 1
ATOM 1599 N N . ASP A 1 207 ? -14.040 31.891 -15.767 1.00 83.19 207 ASP A N 1
ATOM 1600 C CA . ASP A 1 207 ? -14.410 31.974 -17.18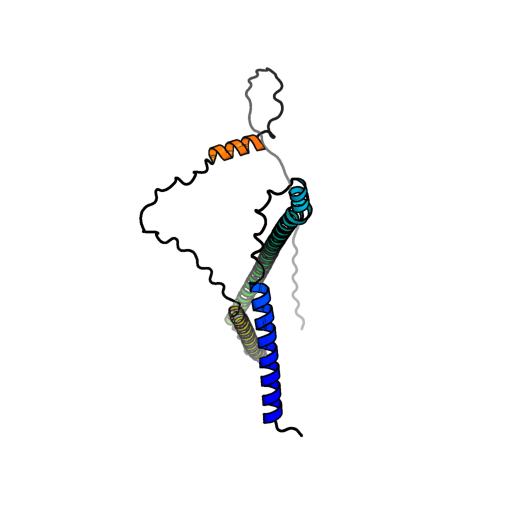5 1.00 83.19 207 ASP A CA 1
ATOM 1601 C C . ASP A 1 207 ? -14.767 30.587 -17.751 1.00 83.19 207 ASP A C 1
ATOM 1603 O O . ASP A 1 207 ? -15.720 30.441 -18.517 1.00 83.19 207 ASP A O 1
ATOM 1607 N N . GLN A 1 208 ? -14.074 29.535 -17.294 1.00 80.00 208 GLN A N 1
ATOM 1608 C CA . GLN A 1 208 ? -14.356 28.151 -17.685 1.00 80.00 208 GLN A CA 1
ATOM 1609 C C . GLN A 1 208 ? -15.707 27.640 -17.161 1.00 80.00 208 GLN A C 1
ATOM 1611 O O . GLN A 1 208 ? -16.407 26.941 -17.892 1.00 80.00 208 GLN A O 1
ATOM 1616 N N . TYR A 1 209 ? -16.071 27.964 -15.915 1.00 76.69 209 TYR A N 1
ATOM 1617 C CA . TYR A 1 209 ? -17.280 27.437 -15.264 1.00 76.69 209 TYR A CA 1
ATOM 1618 C C . TYR A 1 209 ? -18.398 28.469 -15.057 1.00 76.69 209 TYR A C 1
ATOM 1620 O O . TYR A 1 209 ? -19.554 28.090 -14.922 1.00 76.69 209 TYR A O 1
ATOM 1628 N N . GLY A 1 210 ? -18.105 29.770 -15.068 1.00 64.38 210 GLY A N 1
ATOM 1629 C CA . GLY A 1 210 ? -19.105 30.839 -14.941 1.00 64.38 210 GLY A CA 1
ATOM 1630 C C . GLY A 1 210 ? -19.835 31.170 -16.246 1.00 64.38 210 GLY A C 1
ATOM 1631 O O . GLY A 1 210 ? -20.793 31.938 -16.232 1.00 64.38 210 GLY A O 1
ATOM 1632 N N . ARG A 1 211 ? -19.413 30.588 -17.376 1.00 56.38 211 ARG A N 1
ATOM 1633 C CA . ARG A 1 211 ? -20.074 30.744 -18.680 1.00 56.38 211 ARG A CA 1
ATOM 1634 C C . ARG A 1 211 ? -21.337 29.881 -18.832 1.00 56.38 211 ARG A C 1
ATOM 1636 O O . ARG A 1 211 ? -22.071 30.098 -19.793 1.00 56.38 211 ARG A O 1
ATOM 1643 N N . ASP A 1 212 ? -21.600 28.947 -17.913 1.00 58.03 212 ASP A N 1
ATOM 1644 C CA . ASP A 1 212 ? -22.718 27.990 -18.023 1.00 58.03 212 ASP A CA 1
ATOM 1645 C C . ASP A 1 212 ? -23.938 28.322 -17.130 1.00 58.03 212 ASP A C 1
ATOM 1647 O O . ASP A 1 212 ? -24.968 27.670 -17.249 1.00 58.03 212 ASP A O 1
ATOM 1651 N N . ASP A 1 213 ? -23.882 29.386 -16.311 1.00 61.03 213 ASP A N 1
ATOM 1652 C CA . ASP A 1 213 ? -24.981 29.828 -15.420 1.00 61.03 213 ASP A CA 1
ATOM 1653 C C . ASP A 1 213 ? -25.429 31.285 -15.693 1.00 61.03 213 ASP A C 1
ATOM 1655 O O . ASP A 1 213 ? -25.545 32.118 -14.792 1.00 61.03 213 ASP A O 1
ATOM 1659 N N . GLY A 1 214 ? -25.682 31.633 -16.959 1.00 50.84 214 GLY A N 1
ATOM 1660 C CA . GLY A 1 214 ? -26.126 32.983 -17.332 1.00 50.84 214 GLY A CA 1
ATOM 1661 C C . GLY A 1 214 ? -26.819 33.036 -18.686 1.00 50.84 214 GLY A C 1
ATOM 1662 O O . GLY A 1 214 ? -26.209 33.383 -19.695 1.00 50.84 214 GLY A O 1
ATOM 1663 N N . ALA A 1 215 ? -28.093 32.654 -18.689 1.00 49.19 215 ALA A N 1
ATOM 1664 C CA . ALA A 1 215 ? -29.002 32.724 -19.821 1.00 49.19 215 ALA A CA 1
ATOM 1665 C C . ALA A 1 215 ? -29.087 34.132 -20.445 1.00 49.19 215 ALA A C 1
ATOM 1667 O O . ALA A 1 215 ? -29.158 35.130 -19.742 1.00 49.19 215 ALA A O 1
ATOM 1668 N N . ASP A 1 216 ? -29.107 34.152 -21.779 1.00 48.84 216 ASP A N 1
ATOM 1669 C CA . ASP A 1 216 ? -30.030 34.926 -22.620 1.00 48.84 216 ASP A CA 1
ATOM 1670 C C . ASP A 1 216 ? -30.615 36.226 -22.027 1.00 48.84 216 ASP A C 1
ATOM 1672 O O . ASP A 1 216 ? -31.764 36.251 -21.594 1.00 48.84 216 ASP A O 1
ATOM 1676 N N . ASP A 1 217 ? -29.870 37.332 -22.104 1.00 48.41 217 ASP A N 1
ATOM 1677 C CA . ASP A 1 217 ? -30.456 38.674 -22.011 1.00 48.41 217 ASP A CA 1
ATOM 1678 C C . ASP A 1 217 ? -30.775 39.194 -23.415 1.00 48.41 217 ASP A C 1
ATOM 1680 O O . ASP A 1 217 ? -30.039 39.949 -24.063 1.00 48.41 217 ASP A O 1
ATOM 1684 N N . THR A 1 218 ? -31.932 38.734 -23.882 1.00 39.91 218 THR A N 1
ATOM 1685 C CA . THR A 1 218 ? -32.722 39.384 -24.919 1.00 39.91 218 THR A CA 1
ATOM 1686 C C . THR A 1 218 ? -33.230 40.738 -24.397 1.00 39.91 218 THR A C 1
ATOM 1688 O O . THR A 1 218 ? -33.638 40.877 -23.250 1.00 39.91 218 THR A O 1
ATOM 1691 N N . ALA A 1 219 ? -33.207 41.751 -25.260 1.00 49.12 219 ALA A N 1
ATOM 1692 C CA . ALA A 1 219 ? -33.629 43.121 -24.981 1.00 49.12 219 ALA A CA 1
ATOM 1693 C C . ALA A 1 219 ? -35.075 43.277 -24.445 1.00 49.12 219 ALA A C 1
ATOM 1695 O O . ALA A 1 219 ? -36.004 42.665 -24.969 1.00 49.12 219 ALA A O 1
ATOM 1696 N N . GLY A 1 220 ? -35.253 44.218 -23.510 1.00 39.28 220 GLY A N 1
ATOM 1697 C CA . GLY A 1 220 ? -36.528 44.816 -23.072 1.00 39.28 220 GLY A CA 1
ATOM 1698 C C . GLY A 1 220 ? -36.319 45.487 -21.711 1.00 39.28 220 GLY A C 1
ATOM 1699 O O . GLY A 1 220 ? -36.074 44.807 -20.728 1.00 39.28 220 GLY A O 1
ATOM 1700 N N . ASP A 1 221 ? -36.134 46.804 -21.609 1.00 41.66 221 ASP A N 1
ATOM 1701 C CA . ASP A 1 221 ? -37.208 47.812 -21.585 1.00 41.66 221 ASP A CA 1
ATOM 1702 C C . ASP A 1 221 ? -38.460 47.321 -20.846 1.00 41.66 221 ASP A C 1
ATOM 1704 O O . ASP A 1 221 ? -39.345 46.736 -21.459 1.00 41.66 221 ASP A O 1
ATOM 1708 N N . ASP A 1 222 ? -38.515 47.529 -19.530 1.00 43.09 222 ASP A N 1
ATOM 1709 C CA . ASP A 1 222 ? -39.612 48.290 -18.933 1.00 43.09 222 ASP A CA 1
ATOM 1710 C C . ASP A 1 222 ? -39.268 48.699 -17.496 1.00 43.09 222 ASP A C 1
ATOM 1712 O O . ASP A 1 222 ? -38.552 48.030 -16.750 1.00 43.09 222 ASP A O 1
ATOM 1716 N N . SER A 1 223 ? -39.791 49.856 -17.144 1.00 50.41 223 SER A N 1
ATOM 1717 C CA . SER A 1 223 ? -39.619 50.572 -15.894 1.00 50.41 223 SER A CA 1
ATOM 1718 C C . SER A 1 223 ? -40.863 50.363 -15.042 1.00 50.41 223 SER A C 1
ATOM 1720 O O . SER A 1 223 ? -41.976 50.503 -15.534 1.00 50.41 223 SER A O 1
ATOM 1722 N N . GLY A 1 224 ? -40.697 50.070 -13.753 1.00 42.09 224 GLY A N 1
ATOM 1723 C CA . GLY A 1 224 ? -41.845 49.871 -12.874 1.00 42.09 224 GLY A CA 1
ATOM 1724 C C . GLY A 1 224 ? -41.464 49.731 -11.410 1.00 42.09 224 GLY A C 1
ATOM 1725 O O . GLY A 1 224 ? -41.197 48.636 -10.929 1.00 42.09 224 GLY A O 1
ATOM 1726 N N . GLU A 1 225 ? -41.463 50.860 -10.706 1.00 48.25 225 GLU A N 1
ATOM 1727 C CA . GLU A 1 225 ? -41.637 50.930 -9.254 1.00 48.25 225 GLU A CA 1
ATOM 1728 C C . GLU A 1 225 ? -42.918 50.190 -8.824 1.00 48.25 225 GLU A C 1
ATOM 1730 O O . GLU A 1 225 ? -43.934 50.304 -9.506 1.00 48.25 225 GLU A O 1
ATOM 1735 N N . SER A 1 226 ? -42.913 49.515 -7.669 1.00 41.69 226 SER A N 1
ATOM 1736 C CA . SER A 1 226 ? -43.965 49.681 -6.649 1.00 41.69 226 SER A CA 1
ATOM 1737 C C . SER A 1 226 ? -43.716 48.818 -5.410 1.00 41.69 226 SER A C 1
ATOM 1739 O O . SER A 1 226 ? -43.477 47.616 -5.485 1.00 41.69 226 SER A O 1
ATOM 1741 N N . ASP A 1 227 ? -43.868 49.489 -4.274 1.00 48.59 227 ASP A N 1
ATOM 1742 C CA . ASP A 1 227 ? -43.937 49.024 -2.894 1.00 48.59 227 ASP A CA 1
ATOM 1743 C C . ASP A 1 227 ? -44.961 4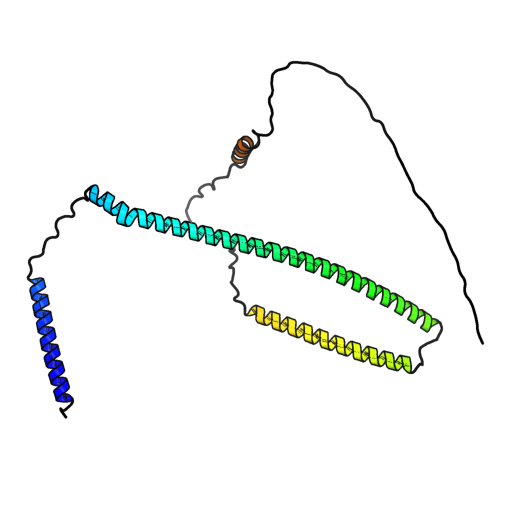7.917 -2.581 1.00 48.59 227 ASP A C 1
ATOM 1745 O O . ASP A 1 227 ? -45.989 47.775 -3.247 1.00 48.59 227 ASP A O 1
ATOM 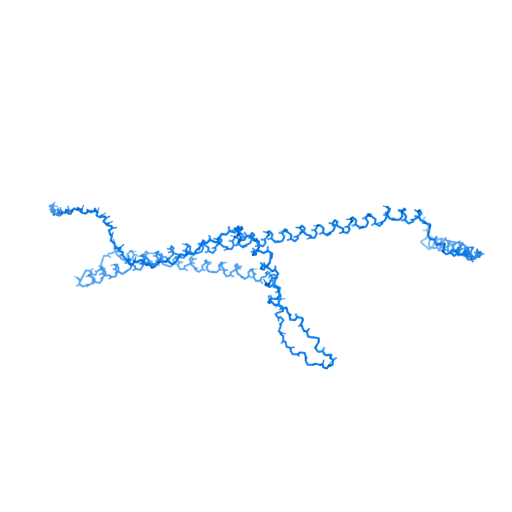1749 N N . GLY A 1 228 ? -44.742 47.295 -1.414 1.00 41.88 228 GLY A N 1
ATOM 1750 C CA . GLY A 1 228 ? -45.770 46.683 -0.562 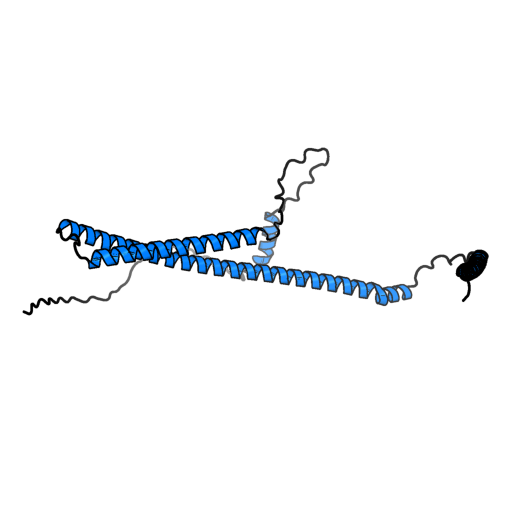1.00 41.88 228 GLY A CA 1
ATOM 1751 C C . GLY A 1 228 ? -45.651 45.162 -0.452 1.00 41.88 228 GLY A C 1
ATOM 1752 O O . GLY A 1 228 ? -45.219 44.496 -1.376 1.00 41.88 228 GLY A O 1
ATOM 1753 N N . ASP A 1 229 ? -46.035 44.492 0.623 1.00 41.59 229 ASP A N 1
ATOM 1754 C CA . ASP A 1 229 ? -46.566 44.863 1.928 1.00 41.59 229 ASP A CA 1
ATOM 1755 C C . ASP A 1 229 ? -46.609 43.543 2.731 1.00 41.59 229 ASP A C 1
ATOM 1757 O O . ASP A 1 229 ? -46.883 42.485 2.175 1.00 41.59 229 ASP A O 1
ATOM 1761 N N . LYS A 1 230 ? -46.273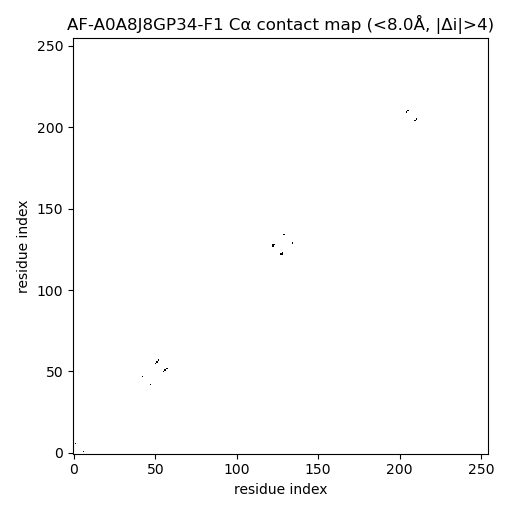 43.644 4.017 1.00 48.78 230 LYS A N 1
ATOM 1762 C CA . LYS A 1 230 ? -46.693 42.855 5.191 1.00 48.78 230 LYS A CA 1
ATOM 1763 C C . LYS A 1 230 ? -47.126 41.371 5.104 1.00 48.78 230 LYS A C 1
ATOM 1765 O O . LYS A 1 230 ? -48.027 40.970 4.385 1.00 48.78 230 LYS A O 1
ATOM 1770 N N . SER A 1 231 ? -46.518 40.626 6.037 1.00 50.91 231 SER A N 1
ATOM 1771 C CA . SER A 1 231 ? -47.081 39.637 6.983 1.00 50.91 231 SER A CA 1
ATOM 1772 C C . SER A 1 231 ? -48.525 39.148 6.820 1.00 50.91 231 SER A C 1
ATOM 1774 O O . SER A 1 231 ? -49.434 39.966 6.813 1.00 50.91 231 SER A O 1
ATOM 1776 N N . ASP A 1 232 ? -48.708 37.827 6.928 1.00 44.12 232 ASP A N 1
ATOM 1777 C CA . ASP A 1 232 ? -49.652 37.126 7.830 1.00 44.12 232 ASP A CA 1
ATOM 1778 C C . ASP A 1 232 ? -49.420 35.603 7.656 1.00 44.12 232 ASP A C 1
ATOM 1780 O O . ASP A 1 232 ? -49.247 35.125 6.541 1.00 44.12 232 ASP A O 1
ATOM 1784 N N . ALA A 1 233 ? -49.082 34.824 8.687 1.00 44.84 233 ALA A N 1
ATOM 1785 C CA . ALA A 1 233 ? -49.880 34.358 9.826 1.00 44.84 233 ALA A CA 1
ATOM 1786 C C . ALA A 1 233 ? -50.671 33.056 9.549 1.00 44.84 233 ALA A C 1
ATOM 1788 O O . ALA A 1 233 ? -51.598 33.026 8.750 1.00 44.84 233 ALA A O 1
ATOM 1789 N N . SER A 1 234 ? -50.344 32.050 10.372 1.00 48.59 234 SER A N 1
ATOM 1790 C CA . SER A 1 234 ? -51.258 31.087 11.015 1.00 48.59 234 SER A CA 1
ATOM 1791 C C . SER A 1 234 ? -51.739 29.818 10.300 1.00 48.59 234 SER A C 1
ATOM 1793 O O . SER A 1 234 ? -52.196 29.830 9.164 1.00 48.59 234 SER A O 1
ATOM 1795 N N . GLY A 1 235 ? -51.800 28.767 11.132 1.00 43.72 235 GLY A N 1
ATOM 1796 C CA . GLY A 1 235 ? -52.728 27.631 11.054 1.00 43.72 235 GLY A CA 1
ATOM 1797 C C . GLY A 1 235 ? -52.084 26.363 10.502 1.00 43.72 235 GLY A C 1
ATOM 1798 O O . GLY A 1 235 ? -51.376 26.423 9.511 1.00 43.72 235 GLY A O 1
ATOM 1799 N N . ASP A 1 236 ? -52.280 25.168 11.044 1.00 43.81 236 ASP A N 1
ATOM 1800 C CA . ASP A 1 236 ? -53.237 24.639 12.027 1.00 43.81 236 ASP A CA 1
ATOM 1801 C C . ASP A 1 236 ? -52.826 23.155 12.221 1.00 43.81 236 ASP A C 1
ATOM 1803 O O . ASP A 1 236 ? -52.293 22.573 11.277 1.00 43.81 236 ASP A O 1
ATOM 1807 N N . GLY A 1 237 ? -52.814 22.587 13.436 1.00 44.16 237 GLY A N 1
ATOM 1808 C CA . GLY A 1 237 ? -53.834 21.612 13.891 1.00 44.16 237 GLY A CA 1
ATOM 1809 C C . GLY A 1 237 ? -53.548 20.184 13.366 1.00 44.16 237 GLY A C 1
ATOM 1810 O O . GLY A 1 237 ? -53.087 20.020 12.251 1.00 44.16 237 GLY A O 1
ATOM 1811 N N . ALA A 1 238 ? -53.751 19.053 14.039 1.00 49.03 238 ALA A N 1
ATOM 1812 C CA . ALA A 1 238 ? -54.437 18.648 15.263 1.00 49.03 238 ALA A CA 1
ATOM 1813 C C . ALA A 1 238 ? -53.953 17.190 15.563 1.00 49.03 238 ALA A C 1
ATOM 1815 O O . ALA A 1 238 ? -53.522 16.497 14.644 1.00 49.03 238 ALA A O 1
ATOM 1816 N N . ALA A 1 239 ? -53.744 16.789 16.822 1.00 49.56 239 ALA A N 1
ATOM 1817 C CA . ALA A 1 239 ? -54.662 16.018 17.686 1.00 49.56 239 ALA A CA 1
ATOM 1818 C C . ALA A 1 239 ? -54.894 14.535 17.304 1.00 49.56 239 ALA A C 1
ATOM 1820 O O . ALA A 1 239 ? -55.337 14.250 16.196 1.00 49.56 239 ALA A O 1
ATOM 1821 N N . ALA A 1 240 ? -54.632 13.638 18.266 1.00 52.94 240 ALA A N 1
ATOM 1822 C CA . ALA A 1 240 ? -55.385 12.413 18.605 1.00 52.94 240 ALA A CA 1
ATOM 1823 C C . ALA A 1 240 ? -54.671 11.752 19.812 1.00 52.94 240 ALA A C 1
ATOM 1825 O O . ALA A 1 240 ? -53.483 11.443 19.708 1.00 52.94 240 ALA A O 1
ATOM 1826 N N . ASP A 1 241 ? -55.226 11.844 21.025 1.00 49.91 241 ASP A N 1
ATOM 1827 C CA . ASP A 1 241 ? -56.168 10.893 21.674 1.00 49.91 241 ASP A CA 1
ATOM 1828 C C . ASP A 1 241 ? -55.365 9.891 22.542 1.00 49.91 241 ASP A C 1
ATOM 1830 O O . ASP A 1 241 ? -54.478 9.202 22.044 1.00 49.91 241 ASP A O 1
ATOM 1834 N N . ASP A 1 242 ? -55.387 9.999 23.877 1.00 46.66 242 ASP A N 1
ATOM 1835 C CA . ASP A 1 242 ? -56.404 9.454 24.806 1.00 46.66 242 ASP A CA 1
ATOM 1836 C C . ASP A 1 242 ? -56.558 7.925 24.681 1.00 46.66 242 ASP A C 1
ATOM 1838 O O . ASP A 1 242 ? -56.952 7.443 23.626 1.00 46.66 242 ASP A O 1
ATOM 1842 N N . ASP A 1 243 ? -56.229 7.163 25.737 1.00 48.25 243 ASP A N 1
ATOM 1843 C CA . ASP A 1 243 ? -57.206 6.350 26.491 1.00 48.25 243 ASP A CA 1
ATOM 1844 C C . ASP A 1 243 ? -56.558 5.562 27.661 1.00 48.25 243 ASP A C 1
ATOM 1846 O O . ASP A 1 243 ? -55.348 5.345 27.743 1.00 48.25 243 ASP A O 1
ATOM 1850 N N . ASP A 1 244 ? -57.451 5.173 28.556 1.00 47.81 244 ASP A N 1
ATOM 1851 C CA . ASP A 1 244 ? -57.447 4.868 29.974 1.00 47.81 244 ASP A CA 1
ATOM 1852 C C . ASP A 1 244 ? -56.791 3.573 30.514 1.00 47.81 244 ASP A C 1
ATOM 1854 O O . ASP A 1 244 ? -56.656 2.546 29.855 1.00 47.81 244 ASP A O 1
ATOM 1858 N N . SER A 1 245 ? -56.450 3.677 31.809 1.00 52.47 245 SER A N 1
ATOM 1859 C CA . SER A 1 245 ? -56.794 2.812 32.960 1.00 52.47 245 SER A CA 1
ATOM 1860 C C . SER A 1 245 ? -57.073 1.305 32.774 1.00 52.47 245 SER A C 1
ATOM 1862 O O . SER A 1 245 ? -58.008 0.942 32.075 1.00 52.47 245 SER A O 1
ATOM 1864 N N . ASP A 1 246 ? -56.442 0.443 33.597 1.00 48.62 246 ASP A N 1
ATOM 1865 C CA . ASP A 1 246 ? -57.204 -0.377 34.568 1.00 48.62 246 ASP A CA 1
ATOM 1866 C C . ASP A 1 246 ? -56.354 -1.023 35.690 1.00 48.62 246 ASP A C 1
ATOM 1868 O O . ASP A 1 246 ? -55.175 -1.344 35.533 1.00 48.62 246 ASP A O 1
ATOM 1872 N N . SER A 1 247 ? -57.012 -1.211 36.834 1.00 51.81 247 SER A N 1
ATOM 1873 C CA . SER A 1 247 ? -56.560 -1.817 38.090 1.00 51.81 247 SER A CA 1
ATOM 1874 C C . SER A 1 247 ? -56.905 -3.312 38.156 1.00 51.81 247 SER A C 1
ATOM 1876 O O . SER A 1 247 ? -57.904 -3.727 37.583 1.00 51.81 247 SER A O 1
ATOM 1878 N N . SER A 1 248 ? -56.146 -4.111 38.920 1.00 51.53 248 SER A N 1
ATOM 1879 C CA . SER A 1 248 ? -56.568 -5.374 39.587 1.00 51.53 248 SER A CA 1
ATOM 1880 C C . SER A 1 248 ? -55.396 -5.854 40.465 1.00 51.53 248 SER A C 1
ATOM 1882 O O . SER A 1 248 ? -54.348 -6.220 39.945 1.00 51.53 248 SER A O 1
ATOM 1884 N N . GLU A 1 249 ? -55.376 -5.663 41.787 1.00 50.94 249 GLU A N 1
ATOM 1885 C CA . GLU A 1 249 ? -56.020 -6.506 42.814 1.00 50.94 249 GLU A CA 1
ATOM 1886 C C . GLU A 1 249 ? -56.025 -8.011 42.493 1.00 50.94 249 GLU A C 1
ATOM 1888 O O . GLU A 1 249 ? -56.862 -8.484 41.734 1.00 50.94 249 GLU A O 1
ATOM 1893 N N . ASN A 1 250 ? -55.147 -8.782 43.151 1.00 53.91 250 ASN A N 1
ATOM 1894 C CA . ASN A 1 250 ? -55.503 -10.133 43.587 1.00 53.91 250 ASN A CA 1
ATOM 1895 C C . ASN A 1 250 ? -54.707 -10.545 44.838 1.00 53.91 250 ASN A C 1
ATOM 1897 O O . ASN A 1 250 ? -53.514 -10.837 44.771 1.00 53.91 250 ASN A O 1
ATOM 1901 N N . GLY A 1 251 ? -55.400 -10.579 45.976 1.00 49.78 251 GLY A N 1
ATOM 1902 C CA . GLY A 1 251 ? -55.004 -11.322 47.167 1.00 49.78 251 GLY A CA 1
ATOM 1903 C C . GLY A 1 251 ? -55.830 -12.606 47.283 1.00 49.78 251 GLY A C 1
ATOM 1904 O O . GLY A 1 251 ? -57.044 -12.575 47.110 1.00 49.78 251 GLY A O 1
ATOM 1905 N N . SER A 1 252 ? -55.163 -13.719 47.584 1.00 56.41 252 SER A N 1
ATOM 1906 C CA . SER A 1 252 ? -55.715 -14.991 48.092 1.00 56.41 252 SER A CA 1
ATOM 1907 C C . SER A 1 252 ? -54.494 -15.855 48.437 1.00 56.41 252 SER A C 1
ATOM 1909 O O . SER A 1 252 ? -53.730 -16.187 47.535 1.00 56.41 252 SER A O 1
ATOM 1911 N N . ASP A 1 253 ? -54.065 -16.038 49.684 1.00 61.41 253 ASP A N 1
ATOM 1912 C CA . ASP A 1 253 ? -54.661 -16.813 50.784 1.00 61.41 253 ASP A CA 1
ATOM 1913 C C . ASP A 1 253 ? -55.277 -18.156 50.354 1.00 61.41 253 ASP A C 1
ATOM 1915 O O . ASP A 1 253 ? -56.348 -18.196 49.747 1.00 61.41 253 ASP A O 1
ATOM 1919 N N . ALA A 1 254 ? -54.580 -19.250 50.676 1.00 56.91 254 ALA A N 1
ATOM 1920 C CA . ALA A 1 254 ? -55.120 -20.606 50.741 1.00 56.91 254 ALA A CA 1
ATOM 1921 C C . ALA A 1 254 ? -54.218 -21.496 51.623 1.00 56.91 254 ALA A C 1
ATOM 1923 O O . ALA A 1 254 ? -53.124 -21.885 51.219 1.00 56.91 254 ALA A O 1
ATOM 1924 N N . ALA A 1 255 ? -54.737 -21.715 52.837 1.00 51.72 255 ALA A N 1
ATOM 1925 C CA . ALA A 1 255 ? -54.620 -22.829 53.791 1.00 51.72 255 ALA A CA 1
ATOM 1926 C C . ALA A 1 255 ? -53.746 -24.055 53.463 1.00 51.72 255 ALA A C 1
ATOM 1928 O O . ALA A 1 255 ? -53.905 -24.642 52.369 1.00 51.72 255 ALA A O 1
#

Secondary structure (DSSP, 8-state):
---HHHHHHHHHHHHHHHHHHHHHHHHHHHTS----PPP-PPPPHHHHHHHIIIIIHHHHHHHHHHHHHHHHHHHHHHHHHHHHHHHHHHHHHHHHHHHHHHHHHHHHHHHHHHHHHHHHHHHHHTT-----HHHHHHHHHHHHHHHHHHHHHHHHHHHHHHHHHHHTTS---------------------------HHHHHHHHHHHHHTSS------------------------------------------

Radius of gyration: 48.03 Å; Cα contacts (8 Å, |Δi|>4): 11; chains: 1; bounding box: 112×100×107 Å

Foldseek 3Di:
DDDVVVVVVVVVVVVVVVVVVVVVVVVVVVPPPPPPPPDDDPDDPVVVVVCCVVPVVVVVVVVVVVVVVVVVVVVVVVVVVVVVVVVVVVVVVVVVVVVVVVVVVVVVVVVVVVVVVVVVVVCVVVVVDPPDPVVVVVVVVVVVVVVVVVVVVVVVVVVVVVVVVVVVVPDDDPPPPDDPDDDPDDDDDDPPPPPPPVVVVVVVVCVVPVVVPDDDPDDDDDDDDDDDDDDDDDDDDDDDDDDDDDDDDDDDDDD

Sequence (255 aa):
MADPDDELAEAVRELTRTIEELRSELESTRRRPPFRPPAPRPPTPRELLAFTDEVAIPAAIAALETSVRALEGFQRALQLARTERDVRDRTTEATRTAGERADDLRRSTLSGLDAVLAELQRAASDGDLPADEGARELLSEARELRDDVDRRLRDAADDLERRSTDATDAVRIDIEDGDPLDGSSDDDEPEPDPGVDVDAELETLKDQYGRDDGADDTAGDDSGESDGDKSDASGDGAAADDDDSDSSENGSDAA

Organism: NCBI:txid2741724

InterPro domains:
  IPR055969 Protein of unknown function DUF7547 [PF24414] (7-209)